Protein AF-A0AAZ3P625-F1 (afdb_monomer)

Nearest PDB structures (foldseek):
  7l08-assembly1_AN  TM=9.833E-01  e=1.492E-16  Homo sapiens
  6ydw-assembly1_AQ  TM=9.786E-01  e=2.513E-16  Sus scrofa
  7pnw-assembly1_N  TM=9.787E-01  e=8.493E-16  Mus musculus
  6nf8-assembly1_Q  TM=9.751E-01  e=2.870E-15  Bos taurus
  6nu2-assembly1_AN  TM=9.499E-01  e=3.041E-15  Homo sapiens

pLDDT: mean 73.9, std 24.15, range [30.05, 98.38]

Sequence (193 aa):
MGLPITVVIQPGSRVCSDASSTEMQFLGPLRHPAAKEFVSFSRMSVKQASVHAKWIIGRVIGTKMQKTAKVRVTRLVLDPYLLKYYNKRKTYFAHDALQQCTVGDIVLLKALAERRSRHVKHELAEIVYKVGNVVDPLTGKRVAGSEFLECLTDPPHSLEQECPTLTEKLQELNISAATSSGATLVSSSTTTP

Foldseek 3Di:
DDDDDDDDDDDDDDDDDDDDDDDDDDDDDDDDDPPPPPVPPPPPPPLDAPDPCFKFKFFFADLPDPQKTKTKGWDWDQDPPVRDTDTDIDIAIAGHNVSPDDHGFIFMWGADSDAPDPRHGIYTDDGQAHVPFGADPPPRFTDDPPHTPDPPPDPDDDDDDPPCVPVVVVVVVVVPPDDDDDDDDDDDDDDDD

Radius of gyration: 37.63 Å; Cα contacts (8 Å, |Δi|>4): 220; chains: 1; bounding box: 126×81×60 Å

Organism: Oncorhynchus tshawytscha (NCBI:txid74940)

Structure (mmCIF, N/CA/C/O backbone):
data_AF-A0AAZ3P625-F1
#
_entry.id   AF-A0AAZ3P625-F1
#
loop_
_atom_site.group_PDB
_atom_site.id
_atom_site.type_symbol
_atom_site.label_atom_id
_atom_site.label_alt_id
_atom_site.label_comp_id
_atom_site.label_asym_id
_atom_site.label_entity_id
_atom_site.label_seq_id
_atom_site.pdbx_PDB_ins_code
_atom_site.Cartn_x
_atom_site.Cartn_y
_atom_site.Cartn_z
_atom_site.occupancy
_atom_site.B_iso_or_equiv
_atom_site.auth_seq_id
_atom_site.auth_comp_id
_atom_site.auth_asym_id
_atom_site.auth_atom_id
_atom_site.pdbx_PDB_model_num
ATOM 1 N N . MET A 1 1 ? 48.724 -6.318 -13.983 1.00 49.47 1 MET A N 1
ATOM 2 C CA . MET A 1 1 ? 49.160 -4.948 -14.327 1.00 49.47 1 MET A CA 1
ATOM 3 C C . MET A 1 1 ? 47.967 -4.218 -14.920 1.00 49.47 1 MET A C 1
ATOM 5 O O . MET A 1 1 ? 47.465 -4.683 -15.930 1.00 49.47 1 MET A O 1
ATOM 9 N N . GLY A 1 2 ? 47.486 -3.155 -14.268 1.00 54.06 2 GLY A N 1
ATOM 10 C CA . GLY A 1 2 ? 46.414 -2.290 -14.786 1.00 54.06 2 GLY A CA 1
ATOM 11 C C . GLY A 1 2 ? 45.182 -2.194 -13.881 1.00 54.06 2 GLY A C 1
ATOM 12 O O . GLY A 1 2 ? 44.162 -2.810 -14.165 1.00 54.06 2 GLY A O 1
ATOM 13 N N . LEU A 1 3 ? 45.290 -1.425 -12.793 1.00 48.62 3 LEU A N 1
ATOM 14 C CA . LEU A 1 3 ? 44.149 -0.878 -12.045 1.00 48.62 3 LEU A CA 1
ATOM 15 C C . LEU A 1 3 ? 43.760 0.508 -12.620 1.00 48.62 3 LEU A C 1
ATOM 17 O O . LEU A 1 3 ? 44.578 1.120 -13.309 1.00 48.62 3 LEU A O 1
ATOM 21 N N . PRO A 1 4 ? 42.519 0.979 -12.381 1.00 49.06 4 PRO A N 1
ATOM 22 C CA . PRO A 1 4 ? 41.826 1.973 -13.210 1.00 49.06 4 PRO A CA 1
ATOM 23 C C . PRO A 1 4 ? 42.114 3.442 -12.855 1.00 49.06 4 PRO A C 1
ATOM 25 O O . PRO A 1 4 ? 42.340 3.790 -11.698 1.00 49.06 4 PRO A O 1
ATOM 28 N N . ILE A 1 5 ? 42.024 4.313 -13.867 1.00 50.41 5 ILE A N 1
ATOM 29 C CA . ILE A 1 5 ? 42.117 5.774 -13.741 1.00 50.41 5 ILE A CA 1
ATOM 30 C C . ILE A 1 5 ? 40.741 6.334 -13.355 1.00 50.41 5 ILE A C 1
ATOM 32 O O . ILE A 1 5 ? 39.785 6.263 -14.126 1.00 50.41 5 ILE A O 1
ATOM 36 N N . THR A 1 6 ? 40.661 6.910 -12.159 1.00 42.28 6 THR A N 1
ATOM 37 C CA . THR A 1 6 ? 39.508 7.664 -11.654 1.00 42.28 6 THR A CA 1
ATOM 38 C C . THR A 1 6 ? 39.690 9.141 -12.000 1.00 42.28 6 THR A C 1
ATOM 40 O O . THR A 1 6 ? 40.667 9.753 -11.575 1.00 42.28 6 THR A O 1
ATOM 43 N N . VAL A 1 7 ? 38.749 9.730 -12.742 1.00 44.62 7 VAL A N 1
ATOM 44 C CA . VAL A 1 7 ? 38.712 11.177 -13.013 1.00 44.62 7 VAL A CA 1
ATOM 45 C C . VAL A 1 7 ? 37.787 11.840 -11.994 1.00 44.62 7 VAL A C 1
ATOM 47 O O . VAL A 1 7 ? 36.589 11.567 -11.952 1.00 44.62 7 VAL A O 1
ATOM 50 N N . VAL A 1 8 ? 38.362 12.699 -11.153 1.00 37.41 8 VAL A N 1
ATOM 51 C CA . VAL A 1 8 ? 37.652 13.537 -10.179 1.00 37.41 8 VAL A CA 1
ATOM 52 C C . VAL A 1 8 ? 37.345 14.878 -10.844 1.00 37.41 8 VAL A C 1
ATOM 54 O O . VAL A 1 8 ? 38.264 15.612 -11.195 1.00 37.41 8 VAL A O 1
ATOM 57 N N . ILE A 1 9 ? 36.063 15.206 -11.011 1.00 42.69 9 ILE A N 1
ATOM 58 C CA . ILE A 1 9 ? 35.603 16.514 -11.500 1.00 42.69 9 ILE A CA 1
ATOM 59 C C . ILE A 1 9 ? 35.058 17.297 -10.302 1.00 42.69 9 ILE A C 1
ATOM 61 O O . ILE A 1 9 ? 34.076 16.889 -9.682 1.00 42.69 9 ILE A O 1
ATOM 65 N N . GLN A 1 10 ? 35.714 18.408 -9.961 1.00 43.72 10 GLN A N 1
ATOM 66 C CA . GLN A 1 10 ? 35.249 19.352 -8.942 1.00 43.72 10 GLN A CA 1
ATOM 67 C C . GLN A 1 10 ? 34.178 20.299 -9.514 1.00 43.72 10 GLN A C 1
ATOM 69 O O . GLN A 1 10 ? 34.330 20.759 -10.647 1.00 43.72 10 GLN A O 1
ATOM 74 N N . PRO A 1 11 ? 33.123 20.644 -8.753 1.00 51.44 11 PRO A N 1
ATOM 75 C CA . PRO A 1 11 ? 32.192 21.695 -9.142 1.00 51.44 11 PRO A CA 1
ATOM 76 C 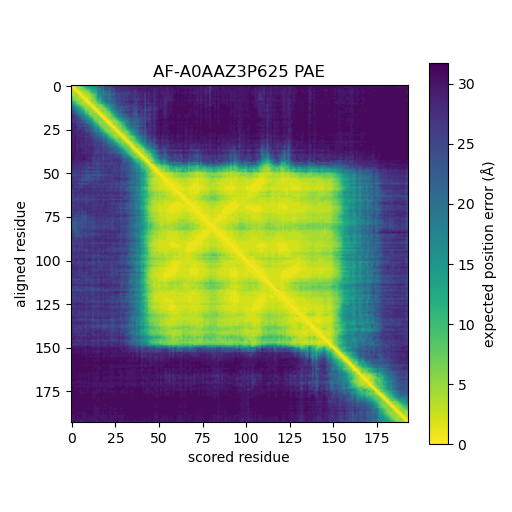C . PRO A 1 11 ? 32.695 23.089 -8.734 1.00 51.44 11 PRO A C 1
ATOM 78 O O . PRO A 1 11 ? 33.203 23.297 -7.633 1.00 51.44 11 PRO A O 1
ATOM 81 N N . GLY A 1 12 ? 32.525 24.030 -9.664 1.00 40.44 12 GLY A N 1
ATOM 82 C CA . GLY A 1 12 ? 33.049 25.388 -9.622 1.00 40.44 12 GLY A CA 1
ATOM 83 C C . GLY A 1 12 ? 32.426 26.330 -8.592 1.00 40.44 12 GLY A C 1
ATOM 84 O O . GLY A 1 12 ? 31.256 26.241 -8.216 1.00 40.44 12 GLY A O 1
ATOM 85 N N . SER A 1 13 ? 33.259 27.288 -8.203 1.00 40.56 13 SER A N 1
ATOM 86 C CA . SER A 1 13 ? 32.947 28.502 -7.464 1.00 40.56 13 SER A CA 1
ATOM 87 C C . SER A 1 13 ? 32.224 29.514 -8.361 1.00 40.56 13 SER A C 1
ATOM 89 O O . SER A 1 13 ? 32.676 29.831 -9.460 1.00 40.56 13 SER A O 1
ATOM 91 N N . ARG A 1 14 ? 31.092 30.049 -7.884 1.00 41.75 14 ARG A N 1
ATOM 92 C CA . ARG A 1 14 ? 30.477 31.261 -8.444 1.00 41.75 14 ARG A CA 1
ATOM 93 C C . ARG A 1 14 ? 30.898 32.474 -7.628 1.00 41.75 14 ARG A C 1
ATOM 95 O O . ARG A 1 14 ? 30.779 32.485 -6.407 1.00 41.75 14 ARG A O 1
ATOM 102 N N . VAL A 1 15 ? 31.370 33.466 -8.367 1.00 38.28 15 VAL A N 1
ATOM 103 C CA . VAL A 1 15 ? 31.730 34.823 -7.965 1.00 38.28 15 VAL A CA 1
ATOM 104 C C . VAL A 1 15 ? 30.505 35.724 -8.137 1.00 38.28 15 VAL A C 1
ATOM 106 O O . VAL A 1 15 ? 29.872 35.661 -9.189 1.00 38.28 15 VAL A O 1
ATOM 109 N N . CYS A 1 16 ? 30.218 36.578 -7.152 1.00 37.00 16 CYS A N 1
ATOM 110 C CA . CYS A 1 16 ? 29.490 37.853 -7.290 1.00 37.00 16 CYS A CA 1
ATOM 111 C C . CYS A 1 16 ? 30.099 38.796 -6.223 1.00 37.00 16 CYS A C 1
ATOM 113 O O . CYS A 1 16 ? 29.951 38.510 -5.039 1.00 37.00 16 CYS A O 1
ATOM 115 N N . SER A 1 17 ? 31.080 39.653 -6.523 1.00 42.50 17 SER A N 1
ATOM 116 C CA . SER A 1 17 ? 31.010 41.011 -7.103 1.00 42.50 17 SER A CA 1
ATOM 117 C C . SER A 1 17 ? 30.155 42.014 -6.308 1.00 42.50 17 SER A C 1
ATOM 119 O O . SER A 1 17 ? 28.930 41.990 -6.388 1.00 42.50 17 SER A O 1
ATOM 121 N N . ASP A 1 18 ? 30.885 42.879 -5.600 1.00 33.25 18 ASP A N 1
ATOM 122 C CA . ASP A 1 18 ? 30.726 44.326 -5.411 1.00 33.25 18 ASP A CA 1
ATOM 123 C C . ASP A 1 18 ? 29.404 44.908 -4.894 1.00 33.25 18 ASP A C 1
ATOM 125 O O . ASP A 1 18 ? 28.406 44.954 -5.606 1.00 33.25 18 ASP A O 1
ATOM 129 N N . ALA A 1 19 ? 29.473 45.535 -3.711 1.00 39.56 19 ALA A N 1
ATOM 130 C CA . ALA A 1 19 ? 28.974 46.898 -3.513 1.00 39.56 19 ALA A CA 1
ATOM 131 C C . ALA A 1 19 ? 29.464 47.534 -2.195 1.00 39.56 19 ALA A C 1
ATOM 133 O O . ALA A 1 19 ? 29.642 46.868 -1.180 1.00 39.56 19 ALA A O 1
ATOM 134 N N . SER A 1 20 ? 29.549 48.864 -2.268 1.00 41.75 20 SER A N 1
ATOM 135 C CA . SER A 1 20 ? 29.449 49.886 -1.218 1.00 41.75 20 SER A CA 1
ATOM 136 C C . SER A 1 20 ? 30.707 50.290 -0.441 1.00 41.75 20 SER A C 1
ATOM 138 O O . SER A 1 20 ? 31.106 49.700 0.561 1.00 41.75 20 SER A O 1
ATOM 140 N N . SER A 1 21 ? 31.246 51.401 -0.936 1.00 39.56 21 SER A N 1
ATOM 141 C CA . SER A 1 21 ? 32.188 52.326 -0.329 1.00 39.56 21 SER A CA 1
ATOM 142 C C . SER A 1 21 ? 31.510 53.204 0.740 1.00 39.56 21 SER A C 1
ATOM 144 O O . SER A 1 21 ? 30.357 53.587 0.577 1.00 39.56 21 SER A O 1
ATOM 146 N N . THR A 1 22 ? 32.301 53.576 1.750 1.00 46.09 22 THR A N 1
ATOM 147 C CA . THR A 1 22 ? 32.264 54.836 2.524 1.00 46.09 22 THR A CA 1
ATOM 148 C C . THR A 1 22 ? 31.030 55.174 3.377 1.00 46.09 22 THR A C 1
ATOM 150 O O . THR A 1 22 ? 30.070 55.740 2.878 1.00 46.09 22 THR A O 1
ATOM 153 N N . GLU A 1 23 ? 31.162 55.048 4.702 1.00 44.03 23 GLU A N 1
ATOM 154 C CA . GLU A 1 23 ? 30.737 56.108 5.634 1.00 44.03 23 GLU A CA 1
ATOM 155 C C . GLU A 1 23 ? 31.432 55.931 6.995 1.00 44.03 23 GLU A C 1
ATOM 157 O O . GLU A 1 23 ? 31.282 54.918 7.676 1.00 44.03 23 GLU A O 1
ATOM 162 N N . MET A 1 24 ? 32.251 56.912 7.371 1.00 42.47 24 MET A N 1
ATOM 163 C CA . MET A 1 24 ? 32.874 57.041 8.686 1.00 42.47 24 MET A CA 1
ATOM 164 C C . MET A 1 24 ? 32.378 58.350 9.285 1.00 42.47 24 MET A C 1
ATOM 166 O O . MET A 1 24 ? 32.577 59.391 8.664 1.00 42.47 24 MET A O 1
ATOM 170 N N . GLN A 1 25 ? 31.811 58.247 10.490 1.00 44.31 25 GLN A N 1
ATOM 171 C CA . GLN A 1 25 ? 31.725 59.214 11.599 1.00 44.31 25 GLN A CA 1
ATOM 172 C C . GLN A 1 25 ? 30.322 59.181 12.216 1.00 44.31 25 GLN A C 1
ATOM 174 O O . GLN A 1 25 ? 29.346 59.473 11.546 1.00 44.31 25 GLN A O 1
ATOM 179 N N . PHE A 1 26 ? 30.222 58.840 13.504 1.00 30.05 26 PHE A N 1
ATOM 180 C CA . PHE A 1 26 ? 29.811 59.787 14.547 1.00 30.05 26 PHE A CA 1
ATOM 181 C C . PHE A 1 26 ? 29.987 59.173 15.948 1.00 30.05 26 PHE A C 1
ATOM 183 O O . PHE A 1 26 ? 29.826 57.974 16.167 1.00 30.05 26 PHE A O 1
ATOM 190 N N . LEU A 1 27 ? 30.378 60.047 16.875 1.00 39.69 27 LEU A N 1
ATOM 191 C CA . LEU A 1 27 ? 30.575 59.848 18.311 1.00 39.69 27 LEU A CA 1
ATOM 192 C C . LEU A 1 27 ? 29.322 59.326 19.039 1.00 39.69 27 LEU A C 1
ATOM 194 O O . LEU A 1 27 ? 28.222 59.815 18.797 1.00 39.69 27 LEU A O 1
ATOM 198 N N . GLY A 1 28 ? 29.536 58.504 20.075 1.00 40.50 28 GLY A N 1
ATOM 199 C CA . GLY A 1 28 ? 28.644 58.450 21.242 1.00 40.50 28 GLY A CA 1
ATOM 200 C C . GLY A 1 28 ? 28.607 57.102 21.980 1.00 40.50 28 GLY A C 1
ATOM 201 O O . GLY A 1 28 ? 28.226 56.102 21.376 1.00 40.50 28 GLY A O 1
ATOM 202 N N . PRO A 1 29 ? 28.956 57.039 23.282 1.00 59.97 29 PRO A N 1
ATOM 203 C CA . PRO A 1 29 ? 28.739 55.860 24.116 1.00 59.97 29 PRO A CA 1
ATOM 204 C C . PRO A 1 29 ? 27.375 55.917 24.835 1.00 59.97 29 PRO A C 1
ATOM 206 O O . PRO A 1 29 ? 26.754 56.972 24.911 1.00 59.97 29 PRO A O 1
ATOM 209 N N . LEU A 1 30 ? 27.001 54.787 25.456 1.00 47.72 30 LEU A N 1
ATOM 210 C CA . LEU A 1 30 ? 25.897 54.567 26.415 1.00 47.72 30 LEU A CA 1
ATOM 211 C C . LEU A 1 30 ? 24.509 54.249 25.827 1.00 47.72 30 LEU A C 1
ATOM 213 O O . LEU A 1 30 ? 23.729 55.152 25.551 1.00 47.72 30 LEU A O 1
ATOM 217 N N . ARG A 1 31 ? 24.122 52.961 25.856 1.00 39.78 31 ARG A N 1
ATOM 218 C CA . ARG A 1 31 ? 23.107 52.407 26.789 1.00 39.78 31 ARG A CA 1
ATOM 219 C C . ARG A 1 31 ? 22.625 51.003 26.374 1.00 39.78 31 ARG A C 1
ATOM 221 O O . ARG A 1 31 ? 22.256 50.775 25.233 1.00 39.78 31 ARG A O 1
ATOM 228 N N . HIS A 1 32 ? 22.535 50.147 27.398 1.00 45.91 32 HIS A N 1
ATOM 229 C CA . HIS A 1 32 ? 21.720 48.926 27.552 1.00 45.91 32 HIS A CA 1
ATOM 230 C C . HIS A 1 32 ? 22.376 47.568 27.234 1.00 45.91 32 HIS A C 1
ATOM 232 O O . HIS A 1 32 ? 22.667 47.269 26.077 1.00 45.91 32 HIS A O 1
ATOM 238 N N . PRO A 1 33 ? 22.511 46.678 28.243 1.00 46.47 33 PRO A N 1
ATOM 239 C CA . PRO A 1 33 ? 22.685 45.255 28.010 1.00 46.47 33 PRO A CA 1
ATOM 240 C C . PRO A 1 33 ? 21.319 44.658 27.648 1.00 46.47 33 PRO A C 1
ATOM 242 O O . PRO A 1 33 ? 20.616 44.112 28.490 1.00 46.47 33 PRO A O 1
ATOM 245 N N . ALA A 1 34 ? 20.919 44.771 26.384 1.00 49.22 34 ALA A N 1
ATOM 246 C CA . ALA A 1 34 ? 19.929 43.853 25.839 1.00 49.22 34 ALA A CA 1
ATOM 247 C C . ALA A 1 34 ? 20.706 42.635 25.341 1.00 49.22 34 ALA A C 1
ATOM 249 O O . ALA A 1 34 ? 21.186 42.611 24.206 1.00 49.22 34 ALA A O 1
ATOM 250 N N . ALA A 1 35 ? 20.886 41.651 26.225 1.00 51.47 35 ALA A N 1
ATOM 251 C CA . ALA A 1 35 ? 21.273 40.310 25.824 1.00 51.47 35 ALA A CA 1
ATOM 252 C C . ALA A 1 35 ? 20.217 39.822 24.826 1.00 51.47 35 ALA A C 1
ATOM 254 O O . ALA A 1 35 ? 1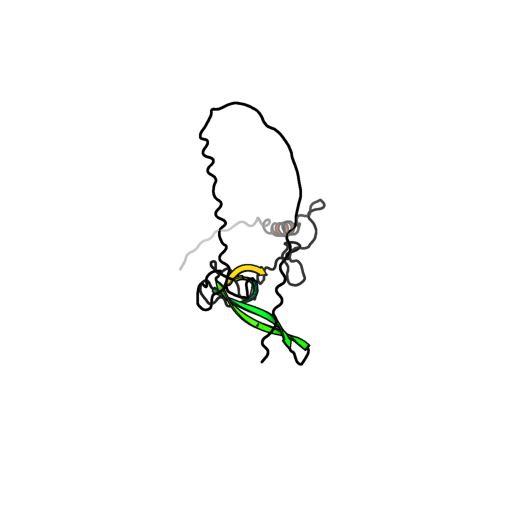9.143 39.361 25.200 1.00 51.47 35 ALA A O 1
ATOM 255 N N . LYS A 1 36 ? 20.495 39.994 23.532 1.00 43.75 36 LYS A N 1
ATOM 256 C CA . LYS A 1 36 ? 19.818 39.231 22.497 1.00 43.75 36 LYS A CA 1
ATOM 257 C C . LYS A 1 36 ? 20.241 37.800 22.762 1.00 43.75 36 LYS A C 1
ATOM 259 O O . LYS A 1 36 ? 21.373 37.431 22.455 1.00 43.75 36 LYS A O 1
ATOM 264 N N . GLU A 1 37 ? 19.355 37.032 23.387 1.00 36.84 37 GLU A N 1
ATOM 265 C CA . GLU A 1 37 ? 19.394 35.584 23.292 1.00 36.84 37 GLU A CA 1
ATOM 266 C C . GLU A 1 37 ? 19.426 35.264 21.803 1.00 36.84 37 GLU A C 1
ATOM 268 O O . GLU A 1 37 ? 18.421 35.292 21.092 1.00 36.84 37 GLU A O 1
ATOM 273 N N . PHE A 1 38 ? 20.635 35.048 21.302 1.00 39.97 38 PHE A N 1
ATOM 274 C CA . PHE A 1 38 ? 20.849 34.431 20.020 1.00 39.97 38 PHE A CA 1
ATOM 275 C C . PHE A 1 38 ? 20.413 32.989 20.239 1.00 39.97 38 PHE A C 1
ATOM 277 O O . PHE A 1 38 ? 21.205 32.144 20.657 1.00 39.97 38 PHE A O 1
ATOM 284 N N . VAL A 1 39 ? 19.109 32.743 20.079 1.00 49.41 39 VAL A N 1
ATOM 285 C CA . VAL A 1 39 ? 18.538 31.404 20.122 1.00 49.41 39 VAL A CA 1
ATOM 286 C C . VAL A 1 39 ? 19.204 30.664 18.978 1.00 49.41 39 VAL A C 1
ATOM 288 O O . VAL A 1 39 ? 18.846 30.803 17.808 1.00 49.41 39 VAL A O 1
ATOM 291 N N . SER A 1 40 ? 20.270 29.949 19.320 1.00 46.91 40 SER A N 1
ATOM 292 C CA . SER A 1 40 ? 20.957 29.059 18.413 1.00 46.91 40 SER A CA 1
ATOM 293 C C . SER A 1 40 ? 19.943 27.989 18.041 1.00 46.91 40 SER A C 1
ATOM 295 O O . SER A 1 40 ? 19.702 27.034 18.776 1.00 46.91 40 SER A O 1
ATOM 297 N N . PHE A 1 41 ? 19.287 28.174 16.897 1.00 50.59 41 PHE A N 1
ATOM 298 C CA . PHE A 1 41 ? 18.553 27.103 16.252 1.00 50.59 41 PHE A CA 1
ATOM 299 C C . PHE A 1 41 ? 19.600 26.072 15.838 1.00 50.59 41 PHE A C 1
ATOM 301 O O . PHE A 1 41 ? 20.165 26.118 14.744 1.00 50.59 41 PHE A O 1
ATOM 308 N N . SER A 1 42 ? 19.920 25.179 16.778 1.00 56.59 42 SER A N 1
ATOM 309 C CA . SER A 1 42 ? 20.703 23.984 16.532 1.00 56.59 42 SER A CA 1
ATOM 310 C C . SER A 1 42 ? 20.040 23.284 15.363 1.00 56.59 42 SER A C 1
ATOM 312 O O . SER A 1 42 ? 18.889 22.846 15.439 1.00 56.59 42 SER A O 1
ATOM 314 N N . ARG A 1 43 ? 20.737 23.277 14.230 1.00 52.78 43 ARG A N 1
ATOM 315 C CA . ARG A 1 43 ? 20.281 22.649 13.000 1.00 52.78 43 ARG A CA 1
ATOM 316 C C . ARG A 1 43 ? 20.244 21.150 13.283 1.00 52.78 43 ARG A C 1
ATOM 318 O O . ARG A 1 43 ? 21.257 20.470 13.152 1.00 52.78 43 ARG A O 1
ATOM 325 N N . MET A 1 44 ? 19.101 20.661 13.766 1.00 51.28 44 MET A N 1
ATOM 326 C CA . MET A 1 44 ? 18.898 19.265 14.141 1.00 51.28 44 MET A CA 1
ATOM 327 C C . MET A 1 44 ? 19.296 18.391 12.950 1.00 51.28 44 MET A C 1
ATOM 329 O O . MET A 1 44 ? 18.656 18.422 11.899 1.00 51.28 44 MET A O 1
ATOM 333 N N . SER A 1 45 ? 20.390 17.643 13.101 1.00 70.94 45 SER A N 1
ATOM 334 C CA . SER A 1 45 ? 20.833 16.674 12.104 1.00 70.94 45 SER A CA 1
ATOM 335 C C . SER A 1 45 ? 19.759 15.595 11.993 1.00 70.94 45 SER A C 1
ATOM 337 O O . SER A 1 45 ? 19.561 14.798 12.912 1.00 70.94 45 SER A O 1
ATOM 339 N N . VAL A 1 46 ? 18.997 15.616 10.898 1.00 71.12 46 VAL A N 1
ATOM 340 C CA . VAL A 1 46 ? 17.928 14.645 10.657 1.00 71.12 46 VAL A CA 1
ATOM 341 C C . VAL A 1 46 ? 18.574 13.268 10.536 1.00 71.12 46 VAL A C 1
ATOM 343 O O . VAL A 1 46 ? 19.247 12.980 9.546 1.00 71.12 46 VAL A O 1
ATOM 346 N N . LYS A 1 47 ? 18.368 12.407 11.540 1.00 74.12 47 LYS A N 1
ATOM 347 C CA . LYS A 1 47 ? 18.797 11.004 11.499 1.00 74.12 47 LYS A CA 1
ATOM 348 C C . LYS A 1 47 ? 18.161 10.337 10.277 1.00 74.12 47 LYS A C 1
ATOM 350 O O . LYS A 1 47 ? 16.951 10.117 10.238 1.00 74.12 47 LYS A O 1
ATOM 355 N N . GLN A 1 48 ? 18.963 10.055 9.255 1.00 78.88 48 GLN A N 1
ATOM 356 C CA . GLN A 1 48 ? 18.477 9.4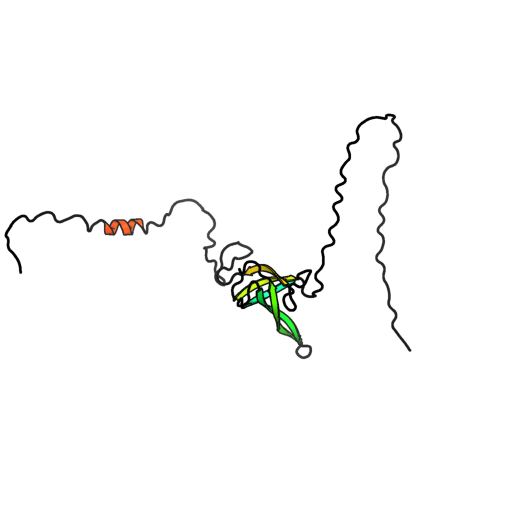33 8.028 1.00 78.88 48 GLN A CA 1
ATOM 357 C C . GLN A 1 48 ? 18.356 7.920 8.205 1.00 78.88 48 GLN A C 1
ATOM 359 O O . GLN A 1 48 ? 19.222 7.273 8.792 1.00 78.88 48 GLN A O 1
ATOM 364 N N . ALA A 1 49 ? 17.292 7.341 7.653 1.00 84.56 49 ALA A N 1
ATOM 365 C CA . ALA A 1 49 ? 17.144 5.895 7.597 1.00 84.56 49 ALA A CA 1
ATOM 366 C C . ALA A 1 49 ? 18.216 5.272 6.688 1.00 84.56 49 ALA A C 1
ATOM 368 O O . ALA A 1 49 ? 18.388 5.690 5.542 1.00 84.56 49 ALA A O 1
ATOM 369 N N . SER A 1 50 ? 18.872 4.210 7.160 1.00 87.00 50 SER A N 1
ATOM 370 C CA . SER A 1 50 ? 19.868 3.443 6.389 1.00 87.00 50 SER A CA 1
ATOM 371 C C . SER A 1 50 ? 19.253 2.497 5.345 1.00 87.00 50 SER A C 1
ATOM 373 O O . SER A 1 50 ? 19.957 1.776 4.639 1.00 87.00 50 SER A O 1
ATOM 375 N N . VAL A 1 51 ? 17.923 2.458 5.243 1.00 92.56 51 VAL A N 1
ATOM 376 C CA . VAL A 1 51 ? 17.196 1.546 4.357 1.00 92.56 51 VAL A CA 1
ATOM 377 C C . VAL A 1 51 ? 17.052 2.168 2.968 1.00 92.56 51 VAL A C 1
ATOM 379 O O . VAL A 1 51 ? 16.573 3.288 2.827 1.00 92.56 51 VAL A O 1
ATOM 382 N N . HIS A 1 52 ? 17.378 1.405 1.921 1.00 91.75 52 HIS A N 1
ATOM 383 C CA . HIS A 1 52 ? 17.246 1.853 0.525 1.00 91.75 52 HIS A CA 1
ATOM 384 C C . HIS A 1 52 ? 15.808 2.272 0.152 1.00 91.75 52 HIS A C 1
ATOM 386 O O . HIS A 1 52 ? 15.587 3.192 -0.627 1.00 91.75 52 HIS A O 1
ATOM 392 N N . ALA A 1 53 ? 14.810 1.600 0.724 1.00 92.88 53 ALA A N 1
ATOM 393 C CA . ALA A 1 53 ? 13.400 1.904 0.518 1.00 92.88 53 ALA A CA 1
ATOM 394 C C . ALA A 1 53 ? 12.930 3.012 1.480 1.00 92.88 53 ALA A C 1
ATOM 396 O O . ALA A 1 53 ? 12.376 2.696 2.527 1.00 92.88 53 ALA A O 1
ATOM 397 N N . LYS A 1 54 ? 13.162 4.286 1.136 1.00 94.94 54 LYS A N 1
ATOM 398 C CA . LYS A 1 54 ? 12.760 5.440 1.968 1.00 94.94 54 LYS A CA 1
ATOM 399 C C . LYS A 1 54 ? 11.247 5.664 1.989 1.00 94.94 54 LYS A C 1
ATOM 401 O O . LYS A 1 54 ? 10.671 5.808 3.060 1.00 94.94 54 LYS A O 1
ATOM 406 N N . TRP A 1 55 ? 10.630 5.635 0.813 1.00 96.69 55 TRP A N 1
ATOM 407 C CA . TRP A 1 55 ? 9.191 5.770 0.615 1.00 96.69 55 TRP A CA 1
ATOM 408 C C . TRP A 1 55 ? 8.722 4.650 -0.297 1.00 96.69 55 TRP A C 1
ATOM 410 O O . TRP A 1 55 ? 9.329 4.410 -1.343 1.00 96.69 55 TRP A O 1
ATOM 420 N N . ILE A 1 56 ? 7.695 3.918 0.121 1.00 97.06 56 ILE A N 1
ATOM 421 C CA . ILE A 1 56 ? 7.128 2.818 -0.662 1.00 97.06 56 ILE A CA 1
ATOM 422 C C . ILE A 1 56 ? 5.617 2.784 -0.487 1.00 97.06 56 ILE A C 1
ATOM 424 O O . ILE A 1 56 ? 5.114 2.904 0.625 1.00 97.06 56 ILE A O 1
ATOM 428 N N . ILE A 1 57 ? 4.910 2.566 -1.590 1.00 97.75 57 ILE A N 1
ATOM 429 C CA . ILE A 1 57 ? 3.467 2.336 -1.593 1.00 97.75 57 ILE A CA 1
ATOM 430 C C . ILE A 1 57 ? 3.228 0.836 -1.714 1.00 97.75 57 ILE A C 1
ATOM 432 O O . ILE A 1 57 ? 3.930 0.130 -2.447 1.00 97.75 57 ILE A O 1
ATOM 436 N N . GLY A 1 58 ? 2.252 0.327 -0.976 1.00 97.81 58 GLY A N 1
ATOM 437 C CA . GLY A 1 58 ? 1.884 -1.074 -1.057 1.00 97.81 58 GLY A CA 1
ATOM 438 C C . GLY A 1 58 ? 0.480 -1.345 -0.557 1.00 97.81 58 GLY A C 1
ATOM 439 O O . GLY A 1 58 ? -0.171 -0.489 0.030 1.00 97.81 58 GLY A O 1
ATOM 440 N N . ARG A 1 59 ? 0.027 -2.576 -0.785 1.00 98.12 59 ARG A N 1
ATOM 441 C CA . ARG A 1 59 ? -1.287 -3.053 -0.359 1.00 98.12 59 ARG A CA 1
ATOM 442 C C . ARG A 1 59 ? -1.180 -3.848 0.935 1.00 98.12 59 ARG A C 1
ATOM 444 O O . ARG A 1 59 ? -0.344 -4.751 1.037 1.00 98.12 59 ARG A O 1
ATOM 451 N N . VAL A 1 60 ? -2.033 -3.569 1.910 1.00 98.38 60 VAL A N 1
ATOM 452 C CA . VAL A 1 60 ? -2.076 -4.309 3.177 1.00 98.38 60 VAL A CA 1
ATOM 453 C C . VAL A 1 60 ? -2.600 -5.727 2.928 1.00 98.38 60 VAL A C 1
ATOM 455 O O . VAL A 1 60 ? -3.695 -5.918 2.405 1.00 98.38 60 VAL A O 1
ATOM 458 N N . ILE A 1 61 ? -1.807 -6.739 3.293 1.00 97.81 61 ILE A N 1
ATOM 459 C CA . ILE A 1 61 ? -2.185 -8.161 3.209 1.00 97.81 61 ILE A CA 1
ATOM 460 C C . ILE A 1 61 ? -2.824 -8.626 4.518 1.00 97.81 61 ILE A C 1
ATOM 462 O O . ILE A 1 61 ? -3.697 -9.487 4.506 1.00 97.81 61 ILE A O 1
ATOM 466 N N . GLY A 1 62 ? -2.340 -8.129 5.657 1.00 97.12 62 GLY A N 1
ATOM 467 C CA . GLY A 1 62 ? -2.769 -8.637 6.953 1.00 97.12 62 GLY A CA 1
ATOM 468 C C . GLY A 1 62 ? -2.397 -7.735 8.119 1.00 97.12 62 GLY A C 1
ATOM 469 O O . GLY A 1 62 ? -1.332 -7.119 8.130 1.00 97.12 62 GLY A O 1
ATOM 470 N N . THR A 1 63 ? -3.276 -7.731 9.114 1.00 97.19 63 THR A N 1
ATOM 471 C CA . THR A 1 63 ? -3.226 -6.896 10.325 1.00 97.19 63 THR A CA 1
ATOM 472 C C . THR A 1 63 ? -3.300 -7.741 11.601 1.00 97.19 63 THR A C 1
ATOM 474 O O . THR A 1 63 ? -3.576 -7.238 12.678 1.00 97.19 63 THR A O 1
ATOM 477 N N . LYS A 1 64 ? -3.018 -9.050 11.501 1.00 96.38 64 LYS A N 1
ATOM 478 C CA . LYS A 1 64 ? -3.085 -9.994 12.634 1.00 96.38 64 LYS A CA 1
ATOM 479 C C . LYS A 1 64 ? -2.090 -9.686 13.765 1.00 96.38 64 LYS A C 1
ATOM 481 O O . LYS A 1 64 ? -2.196 -10.261 14.840 1.00 96.38 64 LYS A O 1
ATOM 486 N N . MET A 1 65 ? -1.079 -8.856 13.509 1.00 95.25 65 MET A N 1
ATOM 487 C CA . MET A 1 65 ? -0.036 -8.515 14.474 1.00 95.25 65 MET A CA 1
ATOM 488 C C . MET A 1 65 ? -0.387 -7.222 15.209 1.00 95.25 65 MET A C 1
ATOM 490 O O . MET A 1 65 ? -0.866 -6.268 14.604 1.00 95.25 65 MET A O 1
ATOM 494 N N . GLN A 1 66 ? -0.056 -7.153 16.497 1.00 95.44 66 GLN A N 1
ATOM 495 C CA . GLN A 1 66 ? -0.277 -5.946 17.289 1.00 95.44 66 GLN A CA 1
ATOM 496 C C . GLN A 1 66 ? 0.570 -4.780 16.766 1.00 95.44 66 GLN A C 1
ATOM 498 O O . GLN A 1 66 ? 1.785 -4.905 16.579 1.00 95.44 66 GLN A O 1
ATOM 503 N N . LYS A 1 67 ? -0.084 -3.636 16.532 1.00 96.00 67 LYS A N 1
ATOM 504 C CA . LYS A 1 67 ? 0.541 -2.371 16.100 1.00 96.00 67 LYS A CA 1
ATOM 505 C C . LYS A 1 67 ? 1.463 -2.509 14.875 1.00 96.00 67 LYS A C 1
ATOM 507 O O . LYS A 1 67 ? 2.453 -1.782 14.737 1.00 96.00 67 LYS A O 1
ATOM 512 N N . THR A 1 68 ? 1.210 -3.506 14.024 1.00 97.38 68 THR A N 1
ATOM 513 C CA . THR A 1 68 ? 2.065 -3.827 12.877 1.00 97.38 68 THR A CA 1
ATOM 514 C C . THR A 1 68 ? 1.226 -4.324 11.709 1.00 97.38 68 THR A C 1
ATOM 516 O O . THR A 1 68 ? 0.522 -5.326 11.820 1.00 97.38 68 THR A O 1
ATOM 519 N N . ALA A 1 69 ? 1.368 -3.681 10.555 1.00 97.69 69 ALA A N 1
ATOM 520 C CA . ALA A 1 69 ? 0.729 -4.096 9.315 1.00 97.69 69 ALA A CA 1
ATOM 521 C C . ALA A 1 69 ? 1.717 -4.849 8.412 1.00 97.69 69 ALA A C 1
ATOM 523 O O . ALA A 1 69 ? 2.875 -4.452 8.238 1.00 97.69 69 ALA A O 1
ATOM 524 N N . LYS A 1 70 ? 1.252 -5.942 7.799 1.00 98.12 70 LYS A N 1
ATOM 525 C CA . LYS A 1 70 ? 1.981 -6.680 6.760 1.00 98.12 70 LYS A CA 1
ATOM 526 C C . LYS A 1 70 ? 1.565 -6.153 5.392 1.00 98.12 70 LYS A C 1
ATOM 528 O O . LYS A 1 70 ? 0.430 -6.361 4.964 1.00 98.12 70 LYS A O 1
ATOM 533 N N . VAL A 1 71 ? 2.500 -5.537 4.677 1.00 98.25 71 VAL A N 1
ATOM 534 C CA . VAL A 1 71 ? 2.243 -4.831 3.415 1.00 98.25 71 VAL A CA 1
ATOM 535 C C . VAL A 1 71 ? 2.951 -5.522 2.251 1.00 98.25 71 VAL A C 1
ATOM 537 O O . VAL A 1 71 ? 4.119 -5.904 2.352 1.00 98.25 71 VAL A O 1
ATOM 540 N N . ARG A 1 72 ? 2.250 -5.700 1.127 1.00 98.38 72 ARG A N 1
ATOM 541 C CA . ARG A 1 72 ? 2.803 -6.152 -0.155 1.00 98.38 72 ARG A CA 1
ATOM 542 C C . ARG A 1 72 ? 3.186 -4.942 -0.989 1.00 98.38 72 ARG A C 1
ATOM 544 O O . ARG A 1 72 ? 2.320 -4.164 -1.365 1.00 98.38 72 ARG A O 1
ATOM 551 N N . VAL A 1 73 ? 4.454 -4.848 -1.356 1.00 98.00 73 VAL A N 1
ATOM 552 C CA . VAL A 1 73 ? 4.939 -3.857 -2.318 1.00 98.00 73 VAL A CA 1
ATOM 553 C C . VAL A 1 73 ? 5.241 -4.568 -3.627 1.00 98.00 73 VAL A C 1
ATOM 555 O O . VAL A 1 73 ? 5.931 -5.592 -3.640 1.00 98.00 73 VAL A O 1
ATOM 558 N N . THR A 1 74 ? 4.714 -4.040 -4.723 1.00 97.25 74 THR A N 1
ATOM 559 C CA . THR A 1 74 ? 4.981 -4.505 -6.086 1.00 97.25 74 THR A CA 1
ATOM 560 C C . THR A 1 74 ? 5.952 -3.553 -6.761 1.00 97.25 74 THR A C 1
ATOM 562 O O . THR A 1 74 ? 5.800 -2.339 -6.673 1.00 97.25 74 THR A O 1
ATOM 565 N N . ARG A 1 75 ? 6.971 -4.103 -7.417 1.00 96.88 75 ARG A N 1
ATOM 566 C CA . ARG A 1 75 ? 7.921 -3.353 -8.240 1.00 96.88 75 ARG A CA 1
ATOM 567 C C . ARG A 1 75 ? 7.960 -3.976 -9.623 1.00 96.88 75 ARG A C 1
ATOM 569 O O . ARG A 1 75 ? 7.907 -5.201 -9.732 1.00 96.88 75 ARG A O 1
ATOM 576 N N . LEU A 1 76 ? 8.092 -3.146 -10.646 1.00 97.56 76 LEU A N 1
ATOM 577 C CA . LEU A 1 76 ? 8.343 -3.613 -12.000 1.00 97.56 76 LEU A CA 1
ATOM 578 C C . LEU A 1 76 ? 9.819 -3.986 -12.123 1.00 97.56 76 LEU A C 1
ATOM 580 O O . LEU A 1 76 ? 10.698 -3.200 -11.774 1.00 97.56 76 LEU A O 1
ATOM 584 N N . VAL A 1 77 ? 10.082 -5.211 -12.565 1.00 97.94 77 VAL A N 1
ATOM 585 C CA . VAL A 1 77 ? 11.430 -5.717 -12.834 1.00 97.94 77 VAL A CA 1
ATOM 586 C C . VAL A 1 77 ? 11.477 -6.164 -14.284 1.00 97.94 77 VAL A C 1
ATOM 588 O O . VAL A 1 77 ? 10.588 -6.887 -14.729 1.00 97.94 77 VAL A O 1
ATOM 591 N N . LEU A 1 78 ? 12.494 -5.699 -15.006 1.00 98.12 78 LEU A N 1
ATOM 592 C CA . LEU A 1 78 ? 12.751 -6.092 -16.385 1.00 98.12 78 LEU A CA 1
ATOM 593 C C . LEU A 1 78 ? 13.340 -7.504 -16.409 1.00 98.12 78 LEU A C 1
ATOM 595 O O . LEU A 1 78 ? 14.327 -7.772 -15.721 1.00 98.12 78 LEU A O 1
ATOM 599 N N . ASP A 1 79 ? 12.741 -8.388 -17.198 1.00 98.00 79 ASP A N 1
ATOM 600 C CA . ASP A 1 79 ? 13.368 -9.655 -17.563 1.00 98.00 79 ASP A CA 1
ATOM 601 C C . ASP A 1 79 ? 14.381 -9.409 -18.697 1.00 98.00 79 ASP A C 1
ATOM 603 O O . ASP A 1 79 ? 13.975 -8.901 -19.747 1.00 98.00 79 ASP A O 1
ATOM 607 N N . PRO A 1 80 ? 15.678 -9.727 -18.519 1.00 97.69 80 PRO A N 1
ATOM 608 C CA . PRO A 1 80 ? 16.699 -9.444 -19.524 1.00 97.69 80 PRO A CA 1
ATOM 609 C C . PRO A 1 80 ? 16.538 -10.258 -20.814 1.00 97.69 80 PRO A C 1
ATOM 611 O O . PRO A 1 80 ? 17.017 -9.811 -21.850 1.00 97.69 80 PRO A O 1
ATOM 614 N N . TYR A 1 81 ? 15.884 -11.425 -20.778 1.00 98.00 81 TYR A N 1
ATOM 615 C CA . TYR A 1 81 ? 15.722 -12.265 -21.969 1.00 98.00 81 TYR A CA 1
ATOM 616 C C . TYR A 1 81 ? 14.536 -11.807 -22.823 1.00 98.00 81 TYR A C 1
ATOM 618 O O . TYR A 1 81 ? 14.668 -11.617 -24.027 1.00 98.00 81 TYR A O 1
ATOM 626 N N . LEU A 1 82 ? 13.378 -11.586 -22.190 1.00 97.44 82 LEU A N 1
ATOM 627 C CA . LEU A 1 82 ? 12.148 -11.197 -22.892 1.00 97.44 82 LEU A CA 1
ATOM 628 C C . LEU A 1 82 ? 11.989 -9.679 -23.068 1.00 97.44 82 LEU A C 1
ATOM 630 O O . LEU A 1 82 ? 11.063 -9.251 -23.752 1.00 97.44 82 LEU A O 1
ATOM 634 N N . LEU A 1 83 ? 12.818 -8.867 -22.401 1.00 97.56 83 LEU A N 1
ATOM 635 C CA . LEU A 1 83 ? 12.714 -7.401 -22.355 1.00 97.56 83 LEU A CA 1
ATOM 636 C C . LEU A 1 83 ? 11.312 -6.897 -21.965 1.00 97.56 83 LEU A C 1
ATOM 638 O O . LEU A 1 83 ? 10.861 -5.834 -22.388 1.00 97.56 83 LEU A O 1
ATOM 642 N N . LYS A 1 84 ? 10.619 -7.659 -21.112 1.00 98.31 84 LYS A N 1
ATOM 643 C CA . LYS A 1 84 ? 9.278 -7.348 -20.605 1.00 98.31 84 LYS A CA 1
ATOM 644 C C . LYS A 1 84 ? 9.320 -7.089 -19.103 1.00 98.31 84 LYS A C 1
ATOM 646 O O . LYS A 1 84 ? 10.026 -7.772 -18.360 1.00 98.31 84 LYS A O 1
ATOM 651 N N . TYR A 1 85 ? 8.544 -6.107 -18.648 1.00 98.38 85 TYR A N 1
ATOM 652 C CA . TYR A 1 85 ? 8.396 -5.819 -17.224 1.00 98.38 85 TYR A CA 1
ATOM 653 C C . TYR A 1 85 ? 7.407 -6.774 -16.561 1.00 98.38 85 TYR A C 1
ATOM 655 O O . TYR A 1 85 ? 6.280 -6.952 -17.025 1.00 98.38 85 TYR A O 1
ATOM 663 N N . TYR A 1 86 ? 7.814 -7.324 -15.421 1.00 98.00 86 TYR A N 1
ATOM 664 C CA . TYR A 1 86 ? 6.976 -8.170 -14.581 1.00 98.00 86 TYR A CA 1
ATOM 665 C C . TYR A 1 86 ? 6.865 -7.624 -13.159 1.00 98.00 86 TYR A C 1
ATOM 667 O O . TYR A 1 86 ? 7.786 -7.012 -12.611 1.00 98.00 86 TYR A O 1
ATOM 675 N N . ASN A 1 87 ? 5.719 -7.890 -12.532 1.00 97.62 87 ASN A N 1
ATOM 676 C CA . ASN A 1 87 ? 5.431 -7.486 -11.161 1.00 97.62 87 ASN A CA 1
ATOM 677 C C . ASN A 1 87 ? 6.147 -8.398 -10.155 1.00 97.62 87 ASN A C 1
ATOM 679 O O . ASN A 1 87 ? 5.669 -9.486 -9.826 1.00 97.62 87 ASN A O 1
ATOM 683 N N . LYS A 1 88 ? 7.262 -7.932 -9.585 1.00 97.75 88 LYS A N 1
ATOM 684 C CA . LYS A 1 88 ? 7.939 -8.598 -8.467 1.00 97.75 88 LYS A CA 1
ATOM 685 C C . LYS A 1 88 ? 7.394 -8.079 -7.140 1.00 97.75 88 LYS A C 1
ATOM 687 O O . LYS A 1 88 ? 7.479 -6.893 -6.825 1.00 97.75 88 LYS A O 1
ATOM 692 N N . ARG A 1 89 ? 6.842 -8.985 -6.332 1.00 97.44 89 ARG A N 1
ATOM 693 C CA . ARG A 1 89 ? 6.277 -8.674 -5.009 1.00 97.44 89 ARG A CA 1
ATOM 694 C C . ARG A 1 89 ? 7.302 -8.874 -3.892 1.00 97.44 89 ARG A C 1
ATOM 696 O O . ARG A 1 89 ? 8.010 -9.877 -3.873 1.00 97.44 89 ARG A O 1
ATOM 703 N N . LYS A 1 90 ? 7.329 -7.964 -2.918 1.00 97.25 90 LYS A N 1
ATOM 704 C CA . LYS A 1 90 ? 8.093 -8.087 -1.668 1.00 97.25 90 LYS A CA 1
ATOM 705 C C . LYS A 1 90 ? 7.226 -7.665 -0.487 1.00 97.25 90 LYS A C 1
ATOM 707 O O . LYS A 1 90 ? 6.470 -6.703 -0.581 1.00 97.25 90 LYS A O 1
ATOM 712 N N . THR A 1 91 ? 7.314 -8.395 0.619 1.00 97.81 91 THR A N 1
ATOM 713 C CA . THR A 1 91 ? 6.564 -8.076 1.838 1.00 97.81 91 THR A CA 1
ATOM 714 C C . THR A 1 91 ? 7.393 -7.224 2.783 1.00 97.81 91 THR A C 1
ATOM 716 O O . THR A 1 91 ? 8.561 -7.527 3.028 1.00 97.81 91 THR A O 1
ATOM 719 N N . TYR A 1 92 ? 6.763 -6.202 3.344 1.00 97.56 92 TYR A N 1
ATOM 720 C CA . TYR A 1 92 ? 7.331 -5.304 4.337 1.00 97.56 92 TYR A CA 1
ATOM 721 C C . TYR A 1 92 ? 6.450 -5.291 5.584 1.00 97.56 92 TYR A C 1
ATOM 723 O O . TYR A 1 92 ? 5.238 -5.499 5.500 1.00 97.56 92 TYR A O 1
ATOM 731 N N . PHE A 1 93 ? 7.071 -5.058 6.737 1.00 97.50 93 PHE A N 1
ATOM 732 C CA . PHE A 1 93 ? 6.360 -4.820 7.986 1.00 97.50 93 PHE A CA 1
ATOM 733 C C . PHE A 1 93 ? 6.442 -3.340 8.324 1.00 97.50 93 PHE A C 1
ATOM 735 O O . PHE A 1 93 ? 7.538 -2.766 8.352 1.00 97.50 93 PHE A O 1
ATOM 742 N N . ALA A 1 94 ? 5.277 -2.757 8.566 1.00 97.50 94 ALA A N 1
ATOM 743 C CA . ALA A 1 94 ? 5.112 -1.366 8.931 1.00 97.50 94 ALA A CA 1
ATOM 744 C C . ALA A 1 94 ? 4.585 -1.270 10.359 1.00 97.50 94 ALA A C 1
ATOM 746 O O . ALA A 1 94 ? 3.672 -2.008 10.726 1.00 97.50 94 ALA A O 1
ATOM 747 N N . HIS A 1 95 ? 5.159 -0.377 11.158 1.00 97.31 95 HIS A N 1
ATOM 748 C CA . HIS A 1 95 ? 4.605 -0.021 12.454 1.00 97.31 95 HIS A CA 1
ATOM 749 C C . HIS A 1 95 ? 3.382 0.877 12.254 1.00 97.31 95 HIS A C 1
ATOM 751 O O . HIS A 1 95 ? 3.477 1.898 11.579 1.00 97.31 95 HIS A O 1
ATOM 757 N N . ASP A 1 96 ? 2.260 0.488 12.850 1.00 96.50 96 ASP A N 1
ATOM 758 C CA . ASP A 1 96 ? 1.020 1.259 12.888 1.00 96.50 96 ASP A CA 1
ATOM 759 C C . ASP A 1 96 ? 0.646 1.446 14.361 1.00 96.50 96 ASP A C 1
ATOM 761 O O . ASP A 1 96 ? 0.327 0.479 15.053 1.00 96.50 96 ASP A O 1
ATOM 765 N N . ALA A 1 97 ? 0.752 2.672 14.873 1.00 94.44 97 ALA A N 1
ATOM 766 C CA . ALA A 1 97 ? 0.505 2.952 16.285 1.00 94.44 97 ALA A CA 1
ATOM 767 C C . ALA A 1 97 ? -0.980 2.834 16.659 1.00 94.44 97 ALA A C 1
ATOM 769 O O . ALA A 1 97 ? -1.289 2.403 17.772 1.00 94.44 97 ALA A O 1
ATOM 770 N N . LEU A 1 98 ? -1.867 3.198 15.728 1.00 95.69 98 LEU A N 1
ATOM 771 C CA . LEU A 1 98 ? -3.305 3.356 15.947 1.00 95.69 98 LEU A CA 1
ATOM 772 C C . LEU A 1 98 ? -4.119 2.168 15.414 1.00 95.69 98 LEU A C 1
ATOM 774 O O . LEU A 1 98 ? -5.320 2.113 15.642 1.00 95.69 98 LEU A O 1
ATOM 778 N N . GLN A 1 99 ? -3.473 1.214 14.732 1.00 95.56 99 GLN A N 1
ATOM 779 C CA . GLN A 1 99 ? -4.108 0.026 14.142 1.00 95.56 99 GLN A CA 1
ATOM 780 C C . GLN A 1 99 ? -5.260 0.378 13.186 1.00 95.56 99 GLN A C 1
ATOM 782 O O . GLN A 1 99 ? -6.265 -0.324 13.108 1.00 95.56 99 GLN A O 1
ATOM 787 N N . GLN A 1 100 ? -5.109 1.476 12.447 1.00 94.88 100 GLN A N 1
ATOM 788 C CA . GLN A 1 100 ? -6.136 1.988 11.539 1.00 94.88 100 GLN A CA 1
ATOM 789 C C . GLN A 1 100 ? -6.186 1.227 10.212 1.00 94.88 100 GLN A C 1
ATOM 791 O O . GLN A 1 100 ? -7.181 1.317 9.489 1.00 94.88 100 GLN A O 1
ATOM 796 N N . CYS A 1 101 ? -5.125 0.499 9.854 1.00 96.56 101 CYS A N 1
ATOM 797 C CA . CYS A 1 101 ? -5.070 -0.254 8.604 1.00 96.56 101 CYS A CA 1
ATOM 798 C C . CYS A 1 101 ? -6.115 -1.375 8.555 1.00 96.56 101 CYS A C 1
ATOM 800 O O . CYS A 1 101 ? -6.239 -2.172 9.482 1.00 96.56 101 CYS A O 1
ATOM 802 N N . THR A 1 102 ? -6.781 -1.517 7.411 1.00 97.06 102 THR A N 1
ATOM 803 C CA . THR A 1 102 ? -7.608 -2.679 7.069 1.00 97.06 102 THR A CA 1
ATOM 804 C C . THR A 1 102 ? -6.966 -3.499 5.955 1.00 97.06 102 THR A C 1
ATOM 806 O O . THR A 1 102 ? -6.113 -3.027 5.200 1.00 97.06 102 THR A O 1
ATOM 809 N N . VAL A 1 103 ? -7.331 -4.779 5.866 1.00 97.62 103 VAL A N 1
ATOM 810 C CA . VAL A 1 103 ? -6.828 -5.657 4.803 1.00 97.62 103 VAL A CA 1
ATOM 811 C C . VAL A 1 103 ? -7.362 -5.169 3.461 1.00 97.62 103 VAL A C 1
ATOM 813 O O . VAL A 1 103 ? -8.565 -5.039 3.282 1.00 97.62 103 VAL A O 1
ATOM 816 N N . GLY A 1 104 ? -6.465 -4.938 2.505 1.00 97.38 104 GLY A N 1
ATOM 817 C CA . GLY A 1 104 ? -6.818 -4.426 1.185 1.00 97.38 104 GLY A CA 1
ATOM 818 C C . GLY A 1 104 ? -6.516 -2.947 0.964 1.00 97.38 104 GLY A C 1
ATOM 819 O O . GLY A 1 104 ? -6.456 -2.558 -0.198 1.00 97.38 104 GLY A O 1
ATOM 820 N N . ASP A 1 105 ? -6.234 -2.178 2.019 1.00 97.88 105 ASP A N 1
ATOM 821 C CA . ASP A 1 105 ? -5.881 -0.758 1.908 1.00 97.88 105 ASP A CA 1
ATOM 822 C C . ASP A 1 105 ? -4.597 -0.549 1.100 1.00 97.88 105 ASP A C 1
ATOM 824 O O . ASP A 1 105 ? -3.674 -1.374 1.146 1.00 97.88 105 ASP A O 1
ATOM 828 N N . ILE A 1 106 ? -4.515 0.587 0.407 1.00 97.88 106 ILE A N 1
ATOM 829 C CA . ILE A 1 106 ? -3.285 1.074 -0.217 1.00 97.88 106 ILE A CA 1
ATOM 830 C C . ILE A 1 106 ? -2.671 2.105 0.722 1.00 97.88 106 ILE A C 1
ATOM 832 O O . ILE A 1 106 ? -3.281 3.125 1.033 1.00 97.88 106 ILE A O 1
ATOM 836 N N . VAL A 1 107 ? -1.456 1.823 1.180 1.00 98.19 107 VAL A N 1
ATOM 837 C CA . VAL A 1 107 ? -0.780 2.594 2.223 1.00 98.19 107 VAL A CA 1
ATOM 838 C C . VAL A 1 107 ? 0.571 3.105 1.750 1.00 98.19 107 VAL A C 1
ATOM 840 O O . VAL A 1 107 ? 1.300 2.413 1.030 1.00 98.19 107 VAL A O 1
ATOM 843 N N . LEU A 1 108 ? 0.912 4.307 2.205 1.00 98.06 108 LEU A N 1
ATOM 844 C CA . LEU A 1 108 ? 2.228 4.902 2.068 1.00 98.06 108 LEU A CA 1
ATOM 845 C C . LEU A 1 108 ? 3.053 4.571 3.309 1.00 98.06 108 LEU A C 1
ATOM 847 O O . LEU A 1 108 ? 2.676 4.868 4.444 1.00 98.06 108 LEU A O 1
ATOM 851 N N . LEU A 1 109 ? 4.205 3.953 3.081 1.00 97.56 109 LEU A N 1
ATOM 852 C CA . LEU A 1 109 ? 5.156 3.615 4.123 1.00 97.56 109 LEU A CA 1
ATOM 853 C C . LEU A 1 109 ? 6.381 4.509 4.029 1.00 97.56 109 LEU A C 1
ATOM 855 O O . LEU A 1 109 ? 6.946 4.706 2.947 1.00 97.56 109 LEU A O 1
ATOM 859 N N . LYS A 1 110 ? 6.845 4.947 5.193 1.00 96.62 110 LYS A N 1
ATOM 860 C CA . LYS A 1 110 ? 8.074 5.713 5.361 1.00 96.62 110 LYS A CA 1
ATOM 861 C C . LYS A 1 110 ? 9.111 4.880 6.099 1.00 96.62 110 LYS A C 1
ATOM 863 O O . LYS A 1 110 ? 8.787 4.070 6.963 1.00 96.62 110 LYS A O 1
ATOM 868 N N . ALA A 1 111 ? 10.378 5.013 5.735 1.00 96.75 111 ALA A N 1
ATOM 869 C CA . ALA A 1 111 ? 11.463 4.359 6.452 1.00 96.75 111 ALA A CA 1
ATOM 870 C C . ALA A 1 111 ? 11.704 5.024 7.808 1.00 96.75 111 ALA A C 1
ATOM 872 O O . ALA A 1 111 ? 11.851 6.242 7.899 1.00 96.75 111 ALA A O 1
ATOM 873 N N . LEU A 1 112 ? 11.813 4.198 8.844 1.00 94.12 112 LEU A N 1
ATOM 874 C CA . LEU A 1 112 ? 12.222 4.649 10.165 1.00 94.12 112 LEU A CA 1
ATOM 875 C C . LEU A 1 112 ? 13.727 4.925 10.182 1.00 94.12 112 LEU A C 1
ATOM 877 O O . LEU A 1 112 ? 14.510 4.144 9.634 1.00 94.12 112 LEU A O 1
ATOM 881 N N . ALA A 1 113 ? 14.131 6.007 10.853 1.00 91.94 113 ALA A N 1
ATOM 882 C CA . ALA A 1 113 ? 15.541 6.313 11.096 1.00 91.94 113 ALA A CA 1
ATOM 883 C C . ALA A 1 113 ? 16.226 5.182 11.880 1.00 91.94 113 ALA A C 1
ATOM 885 O O . ALA A 1 113 ? 17.310 4.722 11.524 1.00 91.94 113 ALA A O 1
ATOM 886 N N . GLU A 1 114 ? 15.535 4.683 12.905 1.00 91.00 114 GLU A N 1
ATOM 887 C CA . GLU A 1 114 ? 15.973 3.577 13.746 1.00 91.00 114 GLU A CA 1
ATOM 888 C C . GLU A 1 114 ? 14.997 2.405 13.616 1.00 91.00 114 GLU A C 1
ATOM 890 O O . GLU A 1 114 ? 13.778 2.546 13.731 1.00 91.00 114 G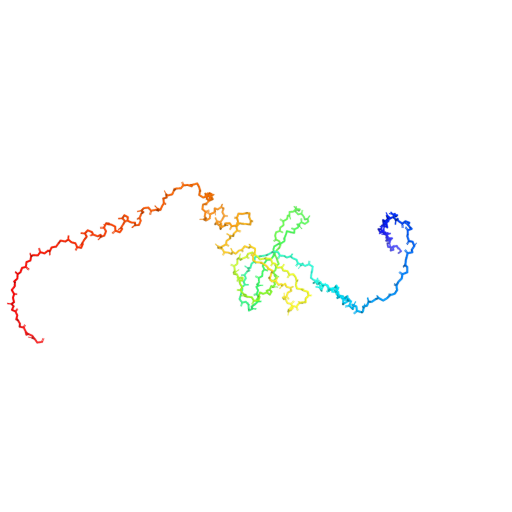LU A O 1
ATOM 895 N N . ARG A 1 115 ? 15.533 1.208 13.362 1.00 92.38 115 ARG A N 1
ATOM 896 C CA . ARG A 1 115 ? 14.725 -0.013 13.249 1.00 92.38 115 ARG A CA 1
ATOM 897 C C . ARG A 1 115 ? 14.004 -0.299 14.575 1.00 92.38 115 ARG A C 1
ATOM 899 O O . ARG A 1 115 ? 14.653 -0.490 15.597 1.00 92.38 115 ARG A O 1
ATOM 906 N N . ARG A 1 116 ? 12.672 -0.426 14.556 1.00 92.75 116 ARG A N 1
ATOM 907 C CA . ARG A 1 116 ? 11.896 -0.815 15.754 1.00 92.75 116 ARG A CA 1
ATOM 908 C C . ARG A 1 116 ? 12.119 -2.276 16.138 1.00 92.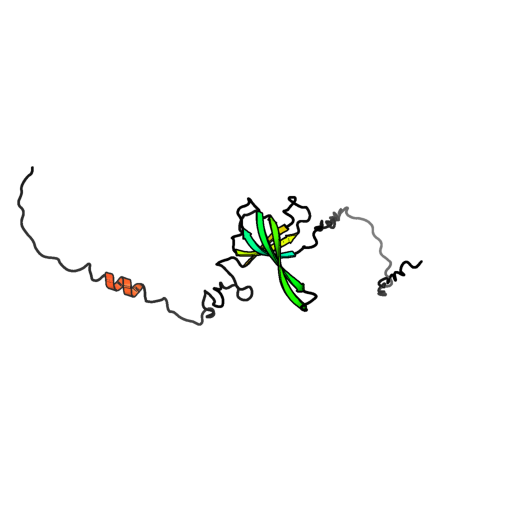75 116 ARG A C 1
ATOM 910 O O . ARG A 1 116 ? 12.148 -2.615 17.311 1.00 92.75 116 ARG A O 1
ATOM 917 N N . SER A 1 117 ? 12.275 -3.150 15.146 1.00 94.06 117 SER A N 1
ATOM 918 C CA . SER A 1 117 ? 12.561 -4.579 15.330 1.00 94.06 117 SER A CA 1
ATOM 919 C C . SER A 1 117 ? 13.411 -5.098 14.161 1.00 94.06 117 SER A C 1
ATOM 921 O O . SER A 1 117 ? 13.788 -4.337 13.270 1.00 94.06 117 SER A O 1
ATOM 923 N N . ARG A 1 118 ? 13.725 -6.400 14.124 1.00 93.75 118 ARG A N 1
ATOM 924 C CA . ARG A 1 118 ? 14.493 -7.033 13.034 1.00 93.75 118 ARG A CA 1
ATOM 925 C C . ARG A 1 118 ? 13.815 -6.854 11.671 1.00 93.75 118 ARG A C 1
ATOM 927 O O . ARG A 1 118 ? 14.478 -6.557 10.677 1.00 93.75 118 ARG A O 1
ATOM 934 N N . HIS A 1 119 ? 12.496 -7.031 11.634 1.00 94.69 119 HIS A N 1
ATOM 935 C CA . HIS A 1 119 ? 11.711 -7.010 10.396 1.00 94.69 119 HIS A CA 1
ATOM 936 C C . HIS A 1 119 ? 10.919 -5.709 10.196 1.00 94.69 119 HIS A C 1
ATOM 938 O O . HIS A 1 119 ? 10.583 -5.377 9.060 1.00 94.69 119 HIS A O 1
ATOM 944 N N . VAL A 1 120 ? 10.661 -4.959 11.272 1.00 96.75 120 VAL A N 1
ATOM 945 C CA . VAL A 1 120 ? 9.915 -3.693 11.238 1.00 96.75 120 VAL A CA 1
ATOM 946 C C . VAL A 1 120 ? 10.889 -2.542 11.006 1.00 96.75 120 VAL A C 1
ATOM 948 O O . VAL A 1 120 ? 11.574 -2.088 11.924 1.00 96.75 120 VAL A O 1
ATOM 951 N N . LYS A 1 121 ? 10.967 -2.114 9.745 1.00 96.44 121 LYS A N 1
ATOM 952 C CA . LYS A 1 121 ? 11.865 -1.049 9.263 1.00 96.44 121 LYS A CA 1
ATOM 953 C C . LYS A 1 121 ? 11.116 0.197 8.789 1.00 96.44 121 LYS A C 1
ATOM 955 O O . LYS A 1 121 ? 11.744 1.215 8.517 1.00 96.44 121 LYS A O 1
ATOM 960 N N . HIS A 1 122 ? 9.798 0.094 8.661 1.00 9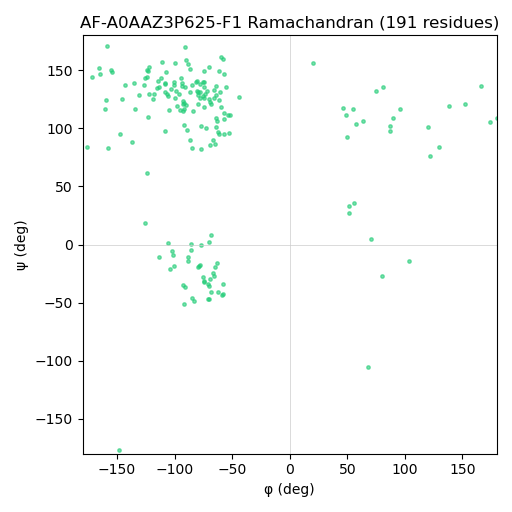7.31 122 HIS A N 1
ATOM 961 C CA . HIS A 1 122 ? 8.950 1.149 8.133 1.00 97.31 122 HIS A CA 1
ATOM 962 C C . HIS A 1 122 ? 7.888 1.542 9.155 1.00 97.31 122 HIS A C 1
ATOM 964 O O . HIS A 1 122 ? 7.482 0.723 9.979 1.00 97.31 122 HIS A O 1
ATOM 970 N N . GLU A 1 123 ? 7.443 2.783 9.068 1.00 96.62 123 GLU A N 1
ATOM 971 C CA . GLU A 1 123 ? 6.259 3.320 9.725 1.00 96.62 123 GLU A CA 1
ATOM 972 C C . GLU A 1 123 ? 5.164 3.552 8.682 1.00 96.62 123 GLU A C 1
ATOM 974 O O . GLU A 1 123 ? 5.452 3.815 7.508 1.00 96.62 123 GLU A O 1
ATOM 979 N N . LEU A 1 124 ? 3.911 3.408 9.104 1.00 97.44 124 LEU A N 1
ATOM 980 C CA . LEU A 1 124 ? 2.771 3.879 8.333 1.00 97.44 124 LEU A CA 1
ATOM 981 C C . LEU A 1 124 ? 2.802 5.412 8.324 1.00 97.44 124 LEU A C 1
ATOM 983 O O . LEU A 1 124 ? 2.778 6.021 9.389 1.00 97.44 124 LEU A O 1
ATOM 987 N N . ALA A 1 125 ? 2.879 6.016 7.138 1.00 96.94 125 ALA A N 1
ATOM 988 C CA . ALA A 1 125 ? 2.804 7.467 6.993 1.00 96.94 125 ALA A CA 1
ATOM 989 C C . ALA A 1 125 ? 1.359 7.909 6.753 1.00 96.94 125 ALA A C 1
ATOM 991 O O . ALA A 1 125 ? 0.851 8.769 7.462 1.00 96.94 125 ALA A O 1
ATOM 992 N N . GLU A 1 126 ? 0.699 7.287 5.776 1.00 96.06 126 GLU A N 1
ATOM 993 C CA . GLU A 1 126 ? -0.644 7.670 5.348 1.00 96.06 126 GLU A CA 1
ATOM 994 C C . GLU A 1 126 ? -1.378 6.478 4.722 1.00 96.06 126 GLU A C 1
ATOM 996 O O . GLU A 1 126 ? -0.766 5.602 4.097 1.00 96.06 126 GLU A O 1
ATOM 1001 N N . ILE A 1 127 ? -2.702 6.447 4.876 1.00 97.12 127 ILE A N 1
ATOM 1002 C CA . ILE A 1 127 ? -3.582 5.544 4.132 1.00 97.12 127 ILE A CA 1
ATOM 1003 C C . ILE A 1 127 ? -4.038 6.294 2.880 1.00 97.12 127 ILE A C 1
ATOM 1005 O O . ILE A 1 127 ? -4.913 7.145 2.963 1.00 97.12 127 ILE A O 1
ATOM 1009 N N . VAL A 1 128 ? -3.442 5.968 1.732 1.00 96.62 128 VAL A N 1
ATOM 1010 C CA . VAL A 1 128 ? -3.718 6.646 0.453 1.00 96.62 128 VAL A CA 1
ATOM 1011 C C . VAL A 1 128 ? -5.116 6.296 -0.047 1.00 96.62 128 VAL A C 1
ATOM 1013 O O . VAL A 1 128 ? -5.880 7.170 -0.432 1.00 96.62 128 VAL A O 1
ATOM 1016 N N . TYR A 1 129 ? -5.464 5.007 -0.018 1.00 96.81 129 TYR A N 1
ATOM 1017 C CA . TYR A 1 129 ? -6.795 4.546 -0.400 1.00 96.81 129 TYR A CA 1
ATOM 1018 C C . TYR A 1 129 ? -7.314 3.547 0.620 1.00 96.81 129 TYR A C 1
ATOM 1020 O O . TYR A 1 129 ? -6.758 2.454 0.792 1.00 96.81 129 TYR A O 1
ATOM 1028 N N . LYS A 1 130 ? -8.401 3.931 1.288 1.00 96.56 130 LYS A N 1
ATOM 1029 C CA . LYS A 1 130 ? -9.118 3.074 2.224 1.00 96.56 130 LYS A CA 1
ATOM 1030 C C . LYS A 1 130 ? -10.022 2.122 1.450 1.00 96.56 130 LYS A C 1
ATOM 1032 O O . LYS A 1 130 ? -10.778 2.554 0.582 1.00 96.56 130 LYS A O 1
ATOM 1037 N N . VAL A 1 131 ? -9.974 0.829 1.765 1.00 95.75 131 VAL A N 1
ATOM 1038 C CA . VAL A 1 131 ? -10.888 -0.138 1.147 1.00 95.75 131 VAL A CA 1
ATOM 1039 C C . VAL A 1 131 ? -12.343 0.227 1.477 1.00 95.75 131 VAL A C 1
ATOM 1041 O O . VAL A 1 131 ? -12.672 0.517 2.625 1.00 95.75 131 VAL A O 1
ATOM 1044 N N . GLY A 1 132 ? -13.207 0.264 0.460 1.00 93.31 132 GLY A N 1
ATOM 1045 C CA . GLY A 1 132 ? -14.629 0.613 0.586 1.00 93.31 132 GLY A CA 1
ATOM 1046 C C . GLY A 1 132 ? -14.939 2.113 0.671 1.00 93.31 132 GLY A C 1
ATOM 1047 O O . GLY A 1 132 ? -16.002 2.520 0.226 1.00 93.31 132 GLY A O 1
ATOM 1048 N N . ASN A 1 133 ? -14.009 2.937 1.160 1.00 94.00 133 ASN A N 1
ATOM 1049 C CA . ASN A 1 133 ? -14.185 4.385 1.319 1.00 94.00 133 ASN A CA 1
ATOM 1050 C C . ASN A 1 133 ? -13.086 5.149 0.568 1.00 94.00 133 ASN A C 1
ATOM 1052 O O . ASN A 1 133 ? -12.271 5.846 1.173 1.00 94.00 133 ASN A O 1
ATOM 1056 N N . VAL A 1 134 ? -13.033 4.976 -0.752 1.00 95.62 134 VAL A N 1
ATOM 1057 C CA . VAL A 1 134 ? -12.063 5.668 -1.608 1.00 95.62 134 VAL A CA 1
ATOM 1058 C C . VAL A 1 134 ? -12.549 7.094 -1.864 1.00 95.62 134 VAL A C 1
ATOM 1060 O O . VAL A 1 134 ? -13.694 7.303 -2.262 1.00 95.62 134 VAL A O 1
ATOM 1063 N N . VAL A 1 135 ? -11.673 8.066 -1.624 1.00 95.12 135 VAL A N 1
ATOM 1064 C CA . VAL A 1 135 ? -11.902 9.482 -1.922 1.00 95.12 135 VAL A CA 1
ATOM 1065 C C . VAL A 1 135 ? -11.017 9.859 -3.101 1.00 95.12 135 VAL A C 1
ATOM 1067 O O . VAL A 1 135 ? -9.829 9.531 -3.102 1.00 95.12 135 VAL A O 1
ATOM 1070 N N . ASP A 1 136 ? -11.592 10.510 -4.108 1.00 94.38 136 ASP A N 1
ATOM 1071 C CA . ASP A 1 136 ? -10.827 11.011 -5.246 1.00 94.38 136 ASP A CA 1
ATOM 1072 C C . ASP A 1 136 ? -9.941 12.193 -4.809 1.00 94.38 136 ASP A C 1
ATOM 1074 O O . ASP A 1 136 ? -10.464 13.163 -4.252 1.00 94.38 136 ASP A O 1
ATOM 1078 N N . PRO A 1 137 ? -8.616 12.157 -5.049 1.00 93.69 137 PRO A N 1
ATOM 1079 C CA . PRO A 1 137 ? -7.724 13.253 -4.681 1.00 93.69 137 PRO A CA 1
ATOM 1080 C C . PRO A 1 137 ? -7.995 14.561 -5.438 1.00 93.69 137 PRO A C 1
ATOM 1082 O O . PRO A 1 137 ? -7.537 15.605 -4.982 1.00 93.69 137 PRO A O 1
ATOM 1085 N N . LEU A 1 138 ? -8.694 14.529 -6.581 1.00 92.88 138 LEU A N 1
ATOM 1086 C CA . LEU A 1 138 ? -8.982 15.738 -7.360 1.00 92.88 138 LEU A CA 1
ATOM 1087 C C . LEU A 1 138 ? -10.237 16.465 -6.865 1.00 92.88 138 LEU A C 1
ATOM 1089 O O . LEU A 1 138 ? -10.211 17.681 -6.698 1.00 92.88 138 LEU A O 1
ATOM 1093 N N . THR A 1 139 ? -11.327 15.735 -6.625 1.00 91.38 139 THR A N 1
ATOM 1094 C CA . THR A 1 139 ? -12.624 16.324 -6.240 1.00 91.38 139 THR A CA 1
ATOM 1095 C C . THR A 1 139 ? -12.927 16.257 -4.744 1.00 91.38 139 THR A C 1
ATOM 1097 O O . THR A 1 139 ? -13.808 16.971 -4.271 1.00 91.38 139 THR A O 1
ATOM 1100 N N . GLY A 1 140 ? -12.248 15.391 -3.984 1.00 91.25 140 GLY A N 1
ATOM 1101 C CA . GLY A 1 140 ? -12.539 15.148 -2.567 1.00 91.25 140 GLY A CA 1
ATOM 1102 C C . GLY A 1 140 ? -13.847 14.389 -2.309 1.00 91.25 140 GLY A C 1
ATOM 1103 O O . GLY A 1 140 ? -14.219 14.188 -1.152 1.00 91.25 140 GLY A O 1
ATOM 1104 N N . LYS A 1 141 ? -14.543 13.941 -3.363 1.00 91.81 141 LYS A N 1
ATOM 1105 C CA . LYS A 1 141 ? -15.790 13.173 -3.267 1.00 91.81 141 LYS A CA 1
ATOM 1106 C C . LYS A 1 141 ? -15.510 11.673 -3.177 1.00 91.81 141 LYS A C 1
ATOM 1108 O O . LYS A 1 141 ? -14.467 11.179 -3.613 1.00 91.81 141 LYS A O 1
ATOM 1113 N N . ARG A 1 142 ? -16.452 10.929 -2.593 1.00 93.62 142 ARG A N 1
ATOM 1114 C CA . ARG A 1 142 ? -16.366 9.465 -2.488 1.00 93.62 142 ARG A CA 1
ATOM 1115 C C . ARG A 1 142 ? -16.671 8.805 -3.829 1.00 93.62 142 ARG A C 1
ATOM 1117 O O . ARG A 1 142 ? -17.602 9.212 -4.520 1.00 93.62 142 ARG A O 1
ATOM 1124 N N . VAL A 1 143 ? -15.916 7.760 -4.157 1.00 94.25 143 VAL A N 1
ATOM 1125 C CA . VAL A 1 143 ? -16.012 7.039 -5.435 1.00 94.25 143 VAL A CA 1
ATOM 1126 C C . VAL A 1 143 ? -16.198 5.543 -5.196 1.00 94.25 143 VAL A C 1
ATOM 1128 O O . VAL A 1 143 ? -15.512 4.939 -4.369 1.00 94.25 143 VAL A O 1
ATOM 1131 N N . ALA A 1 144 ? -17.097 4.936 -5.967 1.00 93.31 144 ALA A N 1
ATOM 1132 C CA . ALA A 1 144 ? -17.255 3.496 -6.101 1.00 93.31 144 ALA A CA 1
ATOM 1133 C C . ALA A 1 144 ? -16.764 3.063 -7.492 1.00 93.31 144 ALA A C 1
ATOM 1135 O O . ALA A 1 144 ? -17.470 3.157 -8.492 1.00 93.31 144 ALA A O 1
ATOM 1136 N N . GLY A 1 145 ? -15.517 2.590 -7.571 1.00 89.44 145 GLY A N 1
ATOM 1137 C CA . GLY A 1 145 ? -14.920 2.181 -8.844 1.00 89.44 145 GLY A CA 1
ATOM 1138 C C . GLY A 1 145 ? -14.684 3.375 -9.769 1.00 89.44 145 GLY A C 1
ATOM 1139 O O . GLY A 1 145 ? -13.735 4.124 -9.558 1.00 89.44 145 GLY A O 1
ATOM 1140 N N . SER A 1 146 ? -15.519 3.520 -10.797 1.00 90.56 146 SER A N 1
ATOM 1141 C CA . SER A 1 146 ? -15.485 4.634 -11.754 1.00 90.56 146 SER A CA 1
ATOM 1142 C C . SER A 1 146 ? -16.551 5.702 -11.499 1.00 90.56 146 SER A C 1
ATOM 1144 O O . SER A 1 146 ? -16.517 6.744 -12.145 1.00 90.56 146 SER A O 1
ATOM 1146 N N . GLU A 1 147 ? -17.499 5.454 -10.594 1.00 91.56 147 GLU A N 1
ATOM 1147 C CA . GLU A 1 147 ? -18.671 6.308 -10.382 1.00 91.56 147 GLU A CA 1
ATOM 1148 C C . GLU A 1 147 ? -18.569 7.069 -9.058 1.00 91.56 147 GLU A C 1
ATOM 1150 O O . GLU A 1 147 ? -18.151 6.521 -8.034 1.00 91.56 147 GLU A O 1
ATOM 1155 N N . PHE A 1 148 ? -18.966 8.341 -9.062 1.00 92.00 148 PHE A N 1
ATOM 1156 C CA . PHE A 1 148 ? -19.073 9.126 -7.835 1.00 92.00 148 PHE A CA 1
ATOM 1157 C C . PHE A 1 148 ? -20.308 8.698 -7.044 1.00 92.00 148 PHE A C 1
ATOM 1159 O O . PHE A 1 148 ? -21.388 8.527 -7.604 1.00 92.00 148 PHE A O 1
ATOM 1166 N N . LEU A 1 149 ? -20.145 8.539 -5.730 1.00 87.25 149 LEU A N 1
ATOM 1167 C CA . LEU A 1 149 ? -21.238 8.150 -4.838 1.00 87.25 149 LEU A CA 1
ATOM 1168 C C . LEU A 1 149 ? -22.213 9.312 -4.599 1.00 87.25 149 LEU A C 1
ATOM 1170 O O . LEU A 1 149 ? -23.409 9.110 -4.419 1.00 87.25 149 LEU A O 1
ATOM 1174 N N . GLU A 1 150 ? -21.684 10.533 -4.616 1.00 83.62 150 GLU A N 1
ATOM 1175 C CA . GLU A 1 150 ? -22.450 11.772 -4.634 1.00 83.62 150 GLU A CA 1
ATOM 1176 C C . GLU A 1 150 ? -22.477 12.282 -6.073 1.00 83.62 150 GLU A C 1
ATOM 1178 O O . GLU A 1 15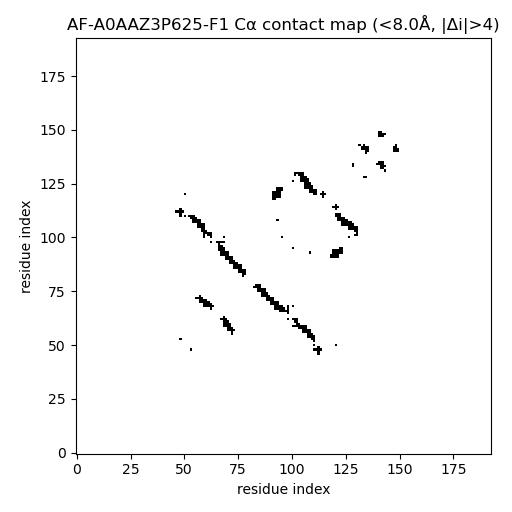0 ? -21.421 12.445 -6.691 1.00 83.62 150 GLU A O 1
ATOM 1183 N N . CYS A 1 151 ? -23.669 12.532 -6.622 1.00 69.44 151 CYS A N 1
ATOM 1184 C CA . CYS A 1 151 ? -23.777 13.098 -7.962 1.00 69.44 151 CYS A CA 1
ATOM 1185 C C . CYS A 1 151 ? -22.990 14.413 -8.040 1.00 69.44 151 CYS A C 1
ATOM 1187 O O . CYS A 1 151 ? -23.055 15.262 -7.151 1.00 69.44 151 CYS A O 1
ATOM 1189 N N . LEU A 1 152 ? -22.226 14.577 -9.121 1.00 63.62 152 LEU A N 1
ATOM 1190 C CA . LEU A 1 152 ? -21.419 15.768 -9.389 1.00 63.62 152 LEU A CA 1
ATOM 1191 C C . LEU A 1 152 ? -22.253 17.020 -9.691 1.00 63.62 152 LEU A C 1
ATOM 1193 O O . LEU A 1 152 ? -21.678 18.023 -10.089 1.00 63.62 152 LEU A O 1
ATOM 1197 N N . THR A 1 153 ? -23.572 16.979 -9.520 1.00 64.06 153 THR A N 1
ATOM 1198 C CA . THR A 1 153 ? -24.425 18.146 -9.699 1.00 64.06 153 THR A CA 1
ATOM 1199 C C . THR A 1 153 ? -23.981 19.229 -8.717 1.00 64.06 153 THR A C 1
ATOM 1201 O O . THR A 1 153 ? -23.933 19.006 -7.506 1.00 64.06 153 THR A O 1
ATOM 1204 N N . ASP A 1 154 ? -23.552 20.358 -9.267 1.00 54.50 154 ASP A N 1
ATOM 1205 C CA . ASP A 1 154 ? -22.953 21.476 -8.549 1.00 54.50 154 ASP A CA 1
ATOM 1206 C C . ASP A 1 154 ? -23.875 22.066 -7.454 1.00 54.50 154 ASP A C 1
ATOM 1208 O O . ASP A 1 154 ? -25.095 21.872 -7.495 1.00 54.50 154 ASP A O 1
ATOM 1212 N N . PRO A 1 155 ? -23.319 22.802 -6.466 1.00 55.53 155 PRO A N 1
ATOM 1213 C CA . PRO A 1 155 ? -24.095 23.526 -5.457 1.00 55.53 155 PRO A CA 1
ATOM 1214 C C . PRO A 1 155 ? -25.037 24.566 -6.099 1.00 55.53 155 PRO A C 1
ATOM 1216 O O . PRO A 1 155 ? -24.849 24.972 -7.243 1.00 55.53 155 PRO A O 1
ATOM 1219 N N . PRO A 1 156 ? -26.053 25.026 -5.359 1.00 50.44 156 PRO A N 1
ATOM 1220 C CA . PRO A 1 156 ? -27.417 25.178 -5.835 1.00 50.44 156 PRO A CA 1
ATOM 1221 C C . PRO A 1 156 ? -27.582 26.374 -6.775 1.00 50.44 156 PRO A C 1
ATOM 1223 O O . PRO A 1 156 ? -27.502 27.525 -6.346 1.00 50.44 156 PRO A O 1
ATOM 1226 N N . HIS A 1 157 ? -27.970 26.123 -8.024 1.00 39.25 157 HIS A N 1
ATOM 1227 C CA . HIS A 1 157 ? -28.902 27.046 -8.655 1.00 39.25 157 HIS A CA 1
ATOM 1228 C C . HIS A 1 157 ? -30.263 26.806 -8.003 1.00 39.25 157 HIS A C 1
ATOM 1230 O O . HIS A 1 157 ? -30.935 25.826 -8.285 1.00 39.25 157 HIS A O 1
ATOM 1236 N N . SER A 1 158 ? -30.586 27.696 -7.069 1.00 39.25 158 SER A N 1
ATOM 1237 C CA . SER A 1 158 ? -31.908 28.299 -6.945 1.00 39.25 158 SER A CA 1
ATOM 1238 C C . SER A 1 158 ? -33.111 27.342 -6.963 1.00 39.25 158 SER A C 1
ATOM 1240 O O . SER A 1 158 ? -33.562 26.911 -8.017 1.00 39.25 158 SER A O 1
ATOM 1242 N N . LEU A 1 159 ? -33.733 27.262 -5.784 1.00 45.22 159 LEU A N 1
ATOM 1243 C CA . LEU A 1 159 ? -35.140 26.939 -5.534 1.00 45.22 159 LEU A CA 1
ATOM 1244 C C . LEU A 1 159 ? -35.466 25.449 -5.357 1.00 45.22 159 LEU A C 1
ATOM 1246 O O . LEU A 1 159 ? -35.480 24.658 -6.288 1.00 45.22 159 LEU A O 1
ATOM 1250 N N . GLU A 1 160 ? -35.775 25.131 -4.098 1.00 49.28 160 GLU A N 1
ATOM 1251 C CA . GLU A 1 160 ? -37.002 24.425 -3.728 1.00 49.28 160 GLU A CA 1
ATOM 1252 C C . GLU A 1 160 ? -37.315 23.151 -4.515 1.00 49.28 160 GLU A C 1
ATOM 1254 O O . GLU A 1 160 ? -38.043 23.163 -5.500 1.00 49.28 160 GLU A O 1
ATOM 1259 N N . GLN A 1 161 ? -36.862 22.021 -3.980 1.00 47.25 161 GLN A N 1
ATOM 1260 C CA . GLN A 1 161 ? -37.684 20.815 -3.932 1.00 47.25 161 GLN A CA 1
ATOM 1261 C C . GLN A 1 161 ? -37.144 19.915 -2.825 1.00 47.25 161 GLN A C 1
ATOM 1263 O O . GLN A 1 161 ? -36.365 18.984 -3.029 1.00 47.25 161 GLN A O 1
ATOM 1268 N N . GLU A 1 162 ? -37.575 20.226 -1.603 1.00 42.41 162 GLU A N 1
ATOM 1269 C CA . GLU A 1 162 ? -37.797 19.191 -0.602 1.00 42.41 162 GLU A CA 1
ATOM 1270 C C . GLU A 1 162 ? -38.538 18.041 -1.294 1.00 42.41 162 GLU A C 1
ATOM 1272 O O . GLU A 1 162 ? -39.538 18.275 -1.970 1.00 42.41 162 GLU A O 1
ATOM 1277 N N . CYS A 1 163 ? -38.023 16.814 -1.202 1.00 41.53 163 CYS A N 1
ATOM 1278 C CA . CYS A 1 163 ? -38.697 15.653 -1.773 1.00 41.53 163 CYS A CA 1
ATOM 1279 C C . CYS A 1 163 ? -40.111 15.561 -1.160 1.00 41.53 163 CYS A C 1
ATOM 1281 O O . CYS A 1 163 ? -40.211 15.263 0.034 1.00 41.53 163 CYS A O 1
ATOM 1283 N N . PRO A 1 164 ? -41.202 15.752 -1.929 1.00 51.16 164 PRO A N 1
ATOM 1284 C CA . PRO A 1 164 ? -42.573 15.725 -1.399 1.00 51.16 164 PRO A CA 1
ATOM 1285 C C . PRO A 1 164 ? -43.028 14.314 -0.970 1.00 51.16 164 PRO A C 1
ATOM 1287 O O . PRO A 1 164 ? -44.146 14.105 -0.512 1.00 51.16 164 PRO A O 1
ATOM 1290 N N . THR A 1 165 ? -42.153 13.314 -1.072 1.00 57.72 165 THR A N 1
ATOM 1291 C CA . THR A 1 165 ? -42.511 11.894 -1.042 1.00 57.72 165 THR A CA 1
ATO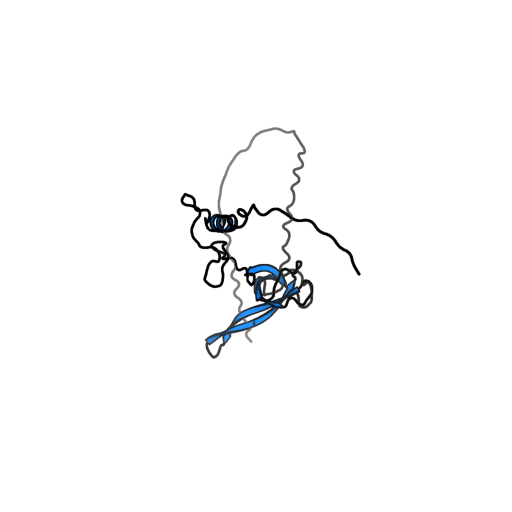M 1292 C C . THR A 1 165 ? -42.800 11.332 0.355 1.00 57.72 165 THR A C 1
ATOM 1294 O O . THR A 1 165 ? -43.380 10.252 0.464 1.00 57.72 165 THR A O 1
ATOM 1297 N N . LEU A 1 166 ? -42.379 12.002 1.437 1.00 58.19 166 LEU A N 1
ATOM 1298 C CA . LEU A 1 166 ? -42.651 11.534 2.808 1.00 58.19 166 LEU A CA 1
ATOM 1299 C C . LEU A 1 166 ? -43.927 12.143 3.389 1.00 58.19 166 LEU A C 1
ATOM 1301 O O . LEU A 1 166 ? -44.657 11.458 4.104 1.00 58.19 166 LEU A O 1
ATOM 1305 N N . THR A 1 167 ? -44.220 13.397 3.050 1.00 65.56 167 THR A N 1
ATOM 1306 C CA . THR A 1 167 ? -45.407 14.108 3.533 1.00 65.56 167 THR A CA 1
ATOM 1307 C C . THR A 1 167 ? -46.682 13.499 2.950 1.00 65.56 167 THR A C 1
ATOM 1309 O O . THR A 1 167 ? -47.631 13.252 3.689 1.00 65.56 167 THR A O 1
ATOM 1312 N N . GLU A 1 168 ? -46.663 13.135 1.664 1.00 69.06 168 GLU A N 1
ATOM 1313 C CA . GLU A 1 168 ? -47.782 12.464 0.986 1.00 69.06 168 GLU A CA 1
ATOM 1314 C C . GLU A 1 168 ? -48.095 11.089 1.607 1.00 69.06 168 GLU A C 1
ATOM 1316 O O . GLU A 1 168 ? -49.254 10.776 1.875 1.00 69.06 168 GLU A O 1
ATOM 1321 N N . LYS A 1 169 ? -47.068 10.305 1.970 1.00 69.88 169 LYS A N 1
ATOM 1322 C CA . LYS A 1 169 ? -47.245 8.991 2.620 1.00 69.88 169 LYS A CA 1
ATOM 1323 C C . LYS A 1 169 ? -47.786 9.076 4.046 1.00 69.88 169 LYS A C 1
ATOM 1325 O O . LYS A 1 169 ? -48.456 8.156 4.503 1.00 69.88 169 LYS A O 1
ATOM 1330 N N . LEU A 1 170 ? -47.495 10.157 4.770 1.00 71.25 170 LEU A N 1
ATOM 1331 C CA . LEU A 1 170 ? -48.048 10.380 6.110 1.00 71.25 170 LEU A CA 1
ATOM 1332 C C . LEU A 1 170 ? -49.518 10.812 6.056 1.00 71.25 170 LEU A C 1
ATOM 1334 O O . LEU A 1 170 ? -50.282 10.515 6.974 1.00 71.25 170 LEU A O 1
ATOM 1338 N N . GLN A 1 171 ? -49.928 11.467 4.971 1.00 68.44 171 GLN A N 1
ATOM 1339 C CA . GLN A 1 171 ? -51.294 11.945 4.785 1.00 68.44 171 GLN A CA 1
ATOM 1340 C C . GLN A 1 171 ? -52.270 10.802 4.452 1.00 68.44 171 GLN A C 1
ATOM 1342 O O . GLN A 1 171 ? -53.407 10.813 4.924 1.00 68.44 171 GLN A O 1
ATOM 1347 N N . GLU A 1 172 ? -51.808 9.766 3.744 1.00 64.44 172 GLU A N 1
ATOM 1348 C CA . GLU A 1 172 ? -52.586 8.549 3.447 1.00 64.44 172 GLU A CA 1
ATOM 1349 C C . GLU A 1 172 ? -52.925 7.717 4.699 1.00 64.44 172 GLU A C 1
ATOM 1351 O O . GLU A 1 172 ? -53.956 7.044 4.747 1.00 64.44 172 GLU A O 1
ATOM 1356 N N . LEU A 1 173 ? -52.105 7.788 5.753 1.00 64.69 173 LEU A N 1
ATOM 1357 C CA . LEU A 1 173 ? -52.319 7.017 6.985 1.00 64.69 173 LEU A CA 1
ATOM 1358 C C . LEU A 1 173 ? -53.375 7.641 7.910 1.00 64.69 173 LEU A C 1
ATOM 1360 O O . LEU A 1 173 ? -53.947 6.948 8.753 1.00 64.69 173 LEU A O 1
ATOM 1364 N N . ASN A 1 174 ? -53.682 8.930 7.740 1.00 65.56 174 ASN A N 1
ATOM 1365 C CA . ASN A 1 174 ? -54.533 9.673 8.670 1.00 65.56 174 ASN A CA 1
ATOM 1366 C C . ASN A 1 174 ? -56.045 9.540 8.392 1.00 65.56 174 ASN A C 1
ATOM 1368 O O . ASN A 1 174 ? -56.857 10.106 9.121 1.00 65.56 174 ASN A O 1
ATOM 1372 N N . ILE A 1 175 ? -56.441 8.775 7.369 1.00 58.97 175 ILE A N 1
ATOM 1373 C CA . ILE A 1 175 ? -57.856 8.543 7.018 1.00 58.97 175 ILE A CA 1
ATOM 1374 C C . ILE A 1 175 ? -58.442 7.331 7.776 1.00 58.97 175 ILE A C 1
ATOM 1376 O O . ILE A 1 175 ? -59.655 7.194 7.891 1.00 58.97 175 ILE A O 1
ATOM 1380 N N . SER A 1 176 ? -57.611 6.485 8.397 1.00 58.19 176 SER A N 1
ATOM 1381 C CA . SER A 1 176 ? -58.089 5.253 9.057 1.00 58.19 176 SER A CA 1
ATOM 1382 C C . SER A 1 176 ? -58.569 5.432 10.510 1.00 58.19 176 SER A C 1
ATOM 1384 O O . SER A 1 176 ? -59.061 4.476 11.102 1.00 58.19 176 SER A O 1
ATOM 1386 N N . ALA A 1 177 ? -58.443 6.626 11.106 1.00 57.91 177 ALA A N 1
ATOM 1387 C CA . ALA A 1 177 ? -58.722 6.845 12.534 1.00 57.91 177 ALA A CA 1
ATOM 1388 C C . ALA A 1 177 ? -60.039 7.588 12.847 1.00 57.91 177 ALA A C 1
ATOM 1390 O O . ALA A 1 177 ? -60.349 7.805 14.018 1.00 57.91 177 ALA A O 1
ATOM 1391 N N . ALA A 1 178 ? -60.842 7.960 11.846 1.00 54.97 178 ALA A N 1
ATOM 1392 C CA . ALA A 1 178 ? -62.107 8.660 12.070 1.00 54.97 178 ALA A CA 1
ATOM 1393 C C . ALA A 1 178 ? -63.227 8.102 11.182 1.00 54.97 178 ALA A C 1
ATOM 1395 O O . ALA A 1 178 ? -63.429 8.596 10.080 1.00 54.97 178 ALA A O 1
ATOM 1396 N N . THR A 1 179 ? -63.939 7.070 11.658 1.00 44.69 179 THR A N 1
ATOM 1397 C CA . THR A 1 179 ? -65.415 6.917 11.610 1.00 44.69 179 THR A CA 1
ATOM 1398 C C . THR A 1 179 ? -65.807 5.528 12.133 1.00 44.69 179 THR A C 1
ATOM 1400 O O . THR A 1 179 ? -65.670 4.542 11.421 1.00 44.69 179 THR A O 1
ATOM 1403 N N . SER A 1 180 ? -66.343 5.469 13.356 1.00 44.94 180 SER A N 1
ATOM 1404 C CA . SER A 1 180 ? -67.607 4.772 13.666 1.00 44.94 180 SER A CA 1
ATOM 1405 C C . SER A 1 180 ? -67.963 4.985 15.142 1.00 44.94 180 SER A C 1
ATOM 1407 O O . SER A 1 180 ? -67.667 4.167 16.013 1.00 44.94 180 SER A O 1
ATOM 1409 N N . SER A 1 181 ? -68.604 6.113 15.432 1.00 44.34 181 SER A N 1
ATOM 1410 C CA . SER A 1 181 ? -69.489 6.228 16.585 1.00 44.34 181 SER A CA 1
ATOM 1411 C C . SER A 1 181 ? -70.826 5.552 16.253 1.00 44.34 181 SER A C 1
ATOM 1413 O O . SER A 1 181 ? -71.419 5.839 15.217 1.00 44.34 181 SER A O 1
ATOM 1415 N N . GLY A 1 182 ? -71.319 4.694 17.154 1.00 41.62 182 GLY A N 1
ATOM 1416 C CA . GLY A 1 182 ? -72.756 4.421 17.281 1.00 41.62 182 GLY A CA 1
ATOM 1417 C C . GLY A 1 182 ? -73.200 2.955 17.290 1.00 41.62 182 GLY A C 1
ATOM 1418 O O . GLY A 1 182 ? -73.699 2.470 16.283 1.00 41.62 182 GLY A O 1
ATOM 1419 N N . ALA A 1 183 ? -73.146 2.304 18.458 1.00 36.03 183 ALA A N 1
ATOM 1420 C CA . ALA A 1 183 ? -74.193 1.380 18.918 1.00 36.03 183 ALA A CA 1
ATOM 1421 C C . ALA A 1 183 ? -74.102 1.197 20.447 1.00 36.03 183 ALA A C 1
ATOM 1423 O O . ALA A 1 183 ? -73.051 0.860 20.987 1.00 36.03 183 ALA A O 1
ATOM 1424 N N . THR A 1 184 ? -75.213 1.464 21.130 1.00 40.19 184 THR A N 1
ATOM 1425 C CA . THR A 1 184 ? -75.403 1.432 22.590 1.00 40.19 184 THR A CA 1
ATOM 1426 C C . THR A 1 184 ? -76.091 0.118 23.017 1.00 40.19 184 THR A C 1
ATOM 1428 O O . THR 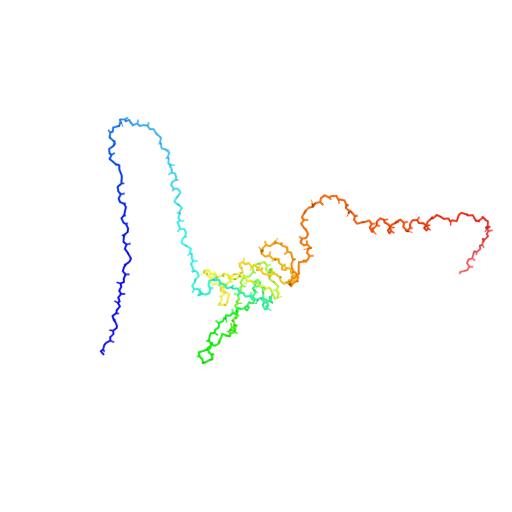A 1 184 ? -76.900 -0.399 22.252 1.00 40.19 184 THR A O 1
ATOM 1431 N N . LEU A 1 185 ? -75.888 -0.284 24.290 1.00 46.41 185 LEU A N 1
ATOM 1432 C CA . LEU A 1 185 ? -76.646 -1.263 25.120 1.00 46.41 185 LEU A CA 1
ATOM 1433 C C . LEU A 1 185 ? -76.284 -2.748 24.850 1.00 46.41 185 LEU A C 1
ATOM 1435 O O . LEU A 1 185 ? -76.142 -3.138 23.705 1.00 46.41 185 LEU A O 1
ATOM 1439 N N . VAL A 1 186 ? -76.080 -3.664 25.811 1.00 37.06 186 VAL A N 1
ATOM 1440 C CA . VAL A 1 186 ? -76.730 -3.940 27.112 1.00 37.06 186 VAL A CA 1
ATOM 1441 C C . VAL A 1 186 ? -75.755 -4.681 28.060 1.00 37.06 186 VAL A C 1
ATOM 1443 O O . VAL A 1 186 ? -74.910 -5.457 27.625 1.00 37.06 186 VAL A O 1
ATOM 1446 N N . SER A 1 187 ? -75.917 -4.472 29.368 1.00 48.62 187 SER A N 1
ATOM 1447 C CA . SER A 1 187 ? -75.278 -5.179 30.491 1.00 48.62 187 SER A CA 1
ATOM 1448 C C . SER A 1 187 ? -75.877 -6.567 30.806 1.00 48.62 187 SER A C 1
ATOM 1450 O O . SER A 1 187 ? -77.097 -6.679 30.897 1.00 48.62 187 SER A O 1
ATOM 1452 N N . SER A 1 188 ? -75.051 -7.585 31.093 1.00 43.72 188 SER A N 1
ATOM 1453 C CA . SER A 1 188 ? -75.312 -8.734 32.013 1.00 43.72 188 SER A CA 1
ATOM 1454 C C . SER A 1 188 ? -74.076 -9.664 32.030 1.00 43.72 188 SER A C 1
ATOM 1456 O O . SER A 1 188 ? -73.596 -10.062 30.979 1.00 43.72 188 SER A O 1
ATOM 1458 N N . SER A 1 189 ? -73.303 -9.712 33.123 1.00 47.41 189 SER A N 1
ATOM 1459 C CA . SER A 1 189 ? -73.305 -10.685 34.242 1.00 47.41 189 SER A CA 1
ATOM 1460 C C . SER A 1 189 ? -72.695 -12.071 33.947 1.00 47.41 189 SER A C 1
ATOM 1462 O O . SER A 1 189 ? -73.131 -12.743 33.018 1.00 47.41 189 SER A O 1
ATOM 1464 N N . THR A 1 190 ? -71.816 -12.511 34.870 1.00 39.97 190 THR A N 1
ATOM 1465 C CA . THR A 1 190 ? -71.691 -13.888 35.424 1.00 39.97 190 THR A CA 1
ATOM 1466 C C . THR A 1 190 ? -70.342 -14.616 35.215 1.00 39.97 190 THR A C 1
ATOM 1468 O O . THR A 1 190 ? -70.059 -15.147 34.151 1.00 39.97 190 THR A O 1
ATOM 1471 N N . THR A 1 191 ? -69.539 -14.613 36.292 1.00 46.50 191 THR A N 1
ATOM 1472 C CA . THR A 1 191 ? -68.995 -15.766 37.060 1.00 46.50 191 THR A CA 1
ATOM 1473 C C . THR A 1 191 ? -68.369 -16.976 36.329 1.00 46.50 191 THR A C 1
ATOM 1475 O O . THR A 1 191 ? -69.074 -17.689 35.630 1.00 46.50 191 THR A O 1
ATOM 1478 N N . THR A 1 192 ? -67.064 -17.184 36.604 1.00 35.19 192 THR A N 1
ATOM 1479 C CA . THR A 1 192 ? -66.261 -18.410 36.926 1.00 35.19 192 THR A CA 1
ATOM 1480 C C . THR A 1 192 ? -66.759 -19.830 36.563 1.00 35.19 192 THR A C 1
ATOM 1482 O O . THR A 1 192 ? -67.963 -20.055 36.461 1.00 35.19 192 THR A O 1
ATOM 1485 N N . PRO A 1 193 ? -65.862 -20.838 36.415 1.00 64.62 193 PRO A N 1
ATOM 1486 C CA . PRO A 1 193 ? -64.791 -21.237 37.356 1.00 64.62 193 PRO A CA 1
ATOM 1487 C C . PRO A 1 193 ? -63.352 -21.150 36.843 1.00 64.62 193 PRO A C 1
ATOM 1489 O O . PRO A 1 193 ? -63.127 -21.290 35.623 1.00 64.62 193 PRO A O 1
#

Secondary structure (DSSP, 8-state):
---------PPPPPP------------------------------------S-SEEEEEEEEEEETTEEEEEEEEEEE-TTT--EEEEEEEEEEE-SS----TT-EEEEEE-SS-SSSSEEEEEEEEEEBTTBEE-TTT--EEETTEESS--PPSP-S-----THHHHHHHHHTTTTS---------------

InterPro domains:
  IPR000266 Small ribosomal subunit protein uS17 [PF00366] (58-125)
  IPR012340 Nucleic acid-binding, OB-fold [G3DSA:2.40.50.140] (44-152)
  IPR012340 Nucleic acid-binding, OB-fold [SSF50249] (54-150)
  IPR039193 Small ribosomal subunit protein uS17m, metazoa [PTHR24088] (44-180)

Solvent-accessible surface area (backbone atoms only — not comparable to full-atom values): 13128 Å² total; per-residue (Å²): 140,86,84,85,90,82,86,84,83,82,85,82,87,85,87,83,84,87,85,86,82,90,89,88,88,83,92,84,86,90,86,79,92,73,78,74,77,74,74,73,76,71,78,73,79,76,72,68,43,88,54,91,68,46,70,47,65,28,36,28,71,40,59,92,47,86,48,32,37,35,28,40,30,71,42,80,43,74,37,87,86,77,73,44,75,41,81,47,75,49,81,46,35,25,40,27,93,79,63,80,75,53,70,62,17,34,32,34,33,32,42,35,51,65,64,82,47,98,70,30,45,26,30,62,71,44,75,74,34,45,67,94,61,30,56,41,90,88,79,69,46,46,40,58,92,91,43,60,74,58,75,85,75,71,85,80,83,76,81,89,74,77,76,68,72,60,63,57,60,56,57,68,62,66,66,80,81,74,87,84,88,87,87,81,88,84,91,82,88,83,82,87,135

Mean predicted aligned error: 18.64 Å